Protein AF-A0A2W5SJM1-F1 (afdb_monomer)

Secondary structure (DSSP, 8-state):
-------------PPPTTTT--TT--HHHHHHHHHTTT-TTHHHHHHHHHHHHHHHSS--HHHHHHHHHTTGGGGSTTSPPSS-TT-TT-HHHHHHHHHHHHHHHHHHHHHH-TTS-HHHHHHHHHHHTTTTT--SHHHHHHHHHHHHHHHHH-HHHHHHHHHTTSS-HHHHHHHHHHHHHT--SHHHHHHHHHHHHHHHHHHHTTTSTT--HHHHHHHHH-HHHHHT-S-----

Mean predicted aligned error: 5.9 Å

Foldseek 3Di:
DDPPDDPPDQPPLDDFFQNLADPPQDPVLVVLLVVLFQPLQQQLLSQLLVQLCVLVVDDDPLLSSLSNQLQVLSSDPPQDDAADPVAPVPVVNLQSRLQSSLVVVLVVCVVPDPPQDPVSSVSNSVLSNQLCQADDDSNLSSVLSSLQSCLQQCLLVLLVCCVVVRDPLVRSLSVLVSSLVRRPDVVSSVVSVVSSVVSNVSSVCSVPPSDPSVVSSNCSNHSCRNSVVPDPDDD

pLDDT: mean 89.54, std 15.94, range [32.53, 98.81]

Structure (mmCIF, N/CA/C/O backbone):
data_AF-A0A2W5SJM1-F1
#
_entry.id   AF-A0A2W5SJM1-F1
#
loop_
_atom_site.group_PDB
_atom_site.id
_atom_site.type_symbol
_atom_site.label_atom_id
_atom_site.label_alt_id
_atom_site.label_comp_id
_atom_site.label_asym_id
_atom_site.label_entity_id
_atom_site.label_seq_id
_atom_site.pdbx_PDB_ins_code
_atom_site.Cartn_x
_atom_site.Cartn_y
_atom_site.Cartn_z
_atom_site.occupancy
_atom_site.B_iso_or_equiv
_atom_site.auth_seq_id
_atom_site.auth_comp_id
_atom_site.auth_asym_id
_atom_site.auth_atom_id
_atom_site.pdbx_PDB_model_num
ATOM 1 N N . MET A 1 1 ? -10.782 -19.412 -44.661 1.00 38.62 1 MET A N 1
ATOM 2 C CA . MET A 1 1 ? -10.728 -19.351 -43.185 1.00 38.62 1 MET A CA 1
ATOM 3 C C . MET A 1 1 ? -9.602 -18.407 -42.831 1.00 38.62 1 MET A C 1
ATOM 5 O O . MET A 1 1 ? -8.445 -18.799 -42.849 1.00 38.62 1 MET A O 1
ATOM 9 N N . GLU A 1 2 ? -9.947 -17.139 -42.661 1.00 33.69 2 GLU A N 1
ATOM 10 C CA . GLU A 1 2 ? -9.009 -16.054 -42.404 1.00 33.69 2 GLU A CA 1
ATOM 11 C C . GLU A 1 2 ? -9.051 -15.778 -40.898 1.00 33.69 2 GLU A C 1
ATOM 13 O O . GLU A 1 2 ? -10.097 -15.428 -40.353 1.00 33.69 2 GLU A O 1
ATOM 18 N N . ASN A 1 3 ? -7.943 -16.061 -40.208 1.00 39.00 3 ASN A N 1
ATOM 19 C CA . ASN A 1 3 ? -7.799 -15.820 -38.775 1.00 39.00 3 ASN A CA 1
ATOM 20 C C . ASN A 1 3 ? -7.698 -14.310 -38.540 1.00 39.00 3 ASN A C 1
ATOM 22 O O . ASN A 1 3 ? -6.605 -13.741 -38.545 1.00 39.00 3 ASN A O 1
ATOM 26 N N . ALA A 1 4 ? -8.842 -13.665 -38.324 1.00 37.66 4 ALA A N 1
ATOM 27 C CA . ALA A 1 4 ? -8.897 -12.316 -37.792 1.00 37.66 4 ALA A CA 1
ATOM 28 C C . ALA A 1 4 ? -8.365 -12.343 -36.352 1.00 37.66 4 ALA A C 1
ATOM 30 O O . ALA A 1 4 ? -9.062 -12.731 -35.415 1.00 37.66 4 ALA A O 1
ATOM 31 N N . ARG A 1 5 ? -7.095 -11.963 -36.174 1.00 39.12 5 ARG A N 1
ATOM 32 C CA . ARG A 1 5 ? -6.566 -11.603 -34.857 1.00 39.12 5 ARG A CA 1
ATOM 33 C C . ARG A 1 5 ? -7.341 -10.375 -34.389 1.00 39.12 5 ARG A C 1
ATOM 35 O O . ARG A 1 5 ? -7.220 -9.311 -34.991 1.00 39.12 5 ARG A O 1
ATOM 42 N N . SER A 1 6 ? -8.148 -10.535 -33.343 1.00 32.53 6 SER A N 1
ATOM 43 C CA . SER A 1 6 ? -8.742 -9.408 -32.627 1.00 32.53 6 SER A CA 1
ATOM 44 C C . SER A 1 6 ? -7.634 -8.424 -32.232 1.00 32.53 6 SER A C 1
ATOM 46 O O . SER A 1 6 ? -6.575 -8.869 -31.777 1.00 32.53 6 SER A O 1
ATOM 48 N N . PRO A 1 7 ? -7.834 -7.106 -32.404 1.00 33.41 7 PRO A N 1
ATOM 49 C CA . PRO A 1 7 ? -6.868 -6.130 -31.936 1.00 33.41 7 PRO A CA 1
ATOM 50 C C . PRO A 1 7 ? -6.748 -6.278 -30.419 1.00 33.41 7 PRO A C 1
ATOM 52 O O . PRO A 1 7 ? -7.746 -6.226 -29.698 1.00 33.41 7 PRO A O 1
ATOM 55 N N . ILE A 1 8 ? -5.524 -6.508 -29.943 1.00 37.28 8 ILE A N 1
ATOM 56 C CA . ILE A 1 8 ? -5.193 -6.389 -28.526 1.00 37.28 8 ILE A CA 1
ATOM 57 C C . ILE A 1 8 ? -5.471 -4.928 -28.187 1.00 37.28 8 ILE A C 1
ATOM 59 O O . ILE A 1 8 ? -4.736 -4.041 -28.614 1.00 37.28 8 ILE A O 1
ATOM 63 N N . VAL A 1 9 ? -6.587 -4.681 -27.504 1.00 36.25 9 VAL A N 1
ATOM 64 C CA . VAL A 1 9 ? -6.909 -3.370 -26.949 1.00 36.25 9 VAL A CA 1
ATOM 65 C C . VAL A 1 9 ? -5.740 -3.009 -26.040 1.00 36.25 9 VAL A C 1
ATOM 67 O O . VAL A 1 9 ? -5.471 -3.732 -25.079 1.00 36.25 9 VAL A O 1
ATOM 70 N N . SER A 1 10 ? -4.999 -1.954 -26.385 1.00 40.66 10 SER A N 1
ATOM 71 C CA . SER A 1 10 ? -3.969 -1.402 -25.508 1.00 40.66 10 SER A CA 1
ATOM 72 C C . SER A 1 10 ? -4.609 -1.172 -24.140 1.00 40.66 10 SER A C 1
ATOM 74 O O . SER A 1 10 ? -5.618 -0.463 -24.084 1.00 40.66 10 SER A O 1
ATOM 76 N N . PRO A 1 11 ? -4.109 -1.785 -23.054 1.00 50.75 11 PRO A N 1
ATOM 77 C CA . PRO A 1 11 ? -4.672 -1.531 -21.741 1.00 50.75 11 PRO A CA 1
ATOM 78 C C . PRO A 1 11 ? -4.521 -0.035 -21.466 1.00 50.75 11 PRO A C 1
ATOM 80 O O . PRO A 1 11 ? -3.415 0.499 -21.536 1.00 50.75 11 PRO A O 1
ATOM 83 N N . SER A 1 12 ? -5.633 0.663 -21.232 1.00 53.50 12 SER A N 1
ATOM 84 C CA . SER A 1 12 ? -5.573 2.035 -20.744 1.00 53.50 12 SER A CA 1
ATOM 85 C C . SER A 1 12 ? -4.918 1.975 -19.368 1.00 53.50 12 SER A C 1
ATOM 87 O O . SER A 1 12 ? -5.507 1.445 -18.428 1.00 53.50 12 SER A O 1
ATOM 89 N N . TRP A 1 13 ? -3.686 2.467 -19.266 1.00 65.56 13 TRP A N 1
ATOM 90 C CA . TRP A 1 13 ? -2.955 2.536 -18.000 1.00 65.56 13 TRP A CA 1
ATOM 91 C C . TRP A 1 13 ? -3.525 3.610 -17.063 1.00 65.56 13 TRP A C 1
ATOM 93 O O . TRP A 1 13 ? -3.107 3.700 -15.915 1.00 65.56 13 TRP A O 1
ATOM 103 N N . ASP A 1 14 ? -4.469 4.422 -17.541 1.00 77.62 14 ASP A N 1
ATOM 104 C CA . ASP A 1 14 ? -5.099 5.476 -16.760 1.00 77.62 14 ASP A CA 1
ATOM 105 C C . ASP A 1 14 ? -5.974 4.911 -15.643 1.00 77.62 14 ASP A C 1
ATOM 107 O O . ASP A 1 14 ? -6.867 4.086 -15.858 1.00 77.62 14 ASP A O 1
ATOM 111 N N . VAL A 1 15 ? -5.739 5.422 -14.438 1.00 83.12 15 VAL A N 1
ATOM 112 C CA . VAL A 1 15 ? -6.591 5.170 -13.278 1.00 83.12 15 VAL A CA 1
ATOM 113 C C . VAL A 1 15 ? -7.749 6.157 -13.340 1.00 83.12 15 VAL A C 1
ATOM 115 O O . VAL A 1 15 ? -7.488 7.364 -13.333 1.00 83.12 15 VAL A O 1
ATOM 118 N N . PRO A 1 16 ? -9.011 5.695 -13.394 1.00 89.94 16 PRO A N 1
ATOM 119 C CA . PRO A 1 16 ? -10.155 6.594 -13.395 1.00 89.94 16 PRO A CA 1
ATOM 120 C C . PRO A 1 16 ? -10.145 7.509 -12.170 1.00 89.94 16 PRO A C 1
ATOM 122 O O . PRO A 1 16 ? -9.819 7.075 -11.062 1.00 89.94 16 PRO A O 1
ATOM 125 N N . GLU A 1 17 ? -10.540 8.765 -12.363 1.00 93.06 17 GLU A N 1
ATOM 126 C CA . GLU A 1 17 ? -10.738 9.695 -11.254 1.00 93.06 17 GLU A CA 1
ATOM 127 C C . GLU A 1 17 ? -11.720 9.100 -10.230 1.00 93.06 17 GLU A C 1
ATOM 129 O O . GLU A 1 17 ? -12.748 8.515 -10.582 1.00 93.06 17 GLU A O 1
ATOM 134 N N . GLY A 1 18 ? -11.389 9.217 -8.945 1.00 95.00 18 GLY A N 1
ATOM 135 C CA . GLY A 1 18 ? -12.208 8.693 -7.860 1.00 95.00 18 GLY A CA 1
ATOM 136 C C . GLY A 1 18 ? -12.239 7.171 -7.753 1.00 95.00 18 GLY A C 1
ATOM 137 O O . GLY A 1 18 ? -13.104 6.654 -7.045 1.00 95.00 18 GLY A O 1
ATOM 138 N N . ARG A 1 19 ? -11.314 6.441 -8.398 1.00 95.69 19 ARG A N 1
ATOM 139 C CA . ARG A 1 19 ? -11.227 4.970 -8.318 1.00 95.69 19 ARG A CA 1
ATOM 140 C C . ARG A 1 19 ? -11.266 4.443 -6.883 1.00 95.69 19 ARG A C 1
ATOM 142 O O . ARG A 1 19 ? -11.849 3.384 -6.661 1.00 95.69 19 ARG A O 1
ATOM 149 N N . TYR A 1 20 ? -10.667 5.158 -5.932 1.00 96.69 20 TYR A N 1
ATOM 150 C CA . TYR A 1 20 ? -10.592 4.751 -4.526 1.00 96.69 20 TYR A CA 1
ATOM 151 C C . TYR A 1 20 ? -11.524 5.565 -3.621 1.00 96.69 20 TYR A C 1
ATOM 153 O O . TYR A 1 20 ? -11.371 5.554 -2.399 1.00 96.69 20 TYR A O 1
ATOM 161 N N . ARG A 1 21 ? -12.506 6.274 -4.195 1.00 95.56 21 ARG A N 1
ATOM 162 C CA . ARG A 1 21 ? -13.534 6.959 -3.412 1.00 95.56 21 ARG A CA 1
ATOM 163 C C . ARG A 1 21 ? -14.354 5.927 -2.640 1.00 95.56 21 ARG A C 1
ATOM 165 O O . ARG A 1 21 ? -15.062 5.114 -3.228 1.00 95.56 21 ARG A O 1
ATOM 172 N N . ASP A 1 22 ? -14.318 6.026 -1.319 1.00 93.81 22 ASP A N 1
ATOM 173 C CA . ASP A 1 22 ? -15.045 5.133 -0.426 1.00 93.81 22 ASP A CA 1
ATOM 174 C C . ASP A 1 22 ? -15.702 5.930 0.709 1.00 93.81 22 ASP A C 1
ATOM 176 O O . ASP A 1 22 ? -15.033 6.511 1.563 1.00 93.81 22 ASP A O 1
ATOM 180 N N . SER A 1 23 ? -17.039 5.929 0.737 1.00 92.81 23 SER A N 1
ATOM 181 C CA . SER A 1 23 ? -17.832 6.588 1.787 1.00 92.81 23 SER A CA 1
ATOM 182 C C . SER A 1 23 ? -17.624 6.000 3.187 1.00 92.81 23 SER A C 1
ATOM 184 O O . SER A 1 23 ? -18.020 6.616 4.172 1.00 92.81 23 SER A O 1
ATOM 186 N N . GLN A 1 24 ? -17.024 4.811 3.287 1.00 92.81 24 GLN A N 1
ATOM 187 C CA . GLN A 1 24 ? -16.722 4.154 4.553 1.00 92.81 24 GLN A CA 1
ATOM 188 C C . GLN A 1 24 ? -15.370 4.580 5.134 1.00 92.81 24 GLN A C 1
ATOM 190 O O . GLN A 1 24 ? -15.033 4.105 6.223 1.00 92.81 24 GLN A O 1
ATOM 195 N N . MET A 1 25 ? -14.584 5.425 4.448 1.00 95.50 25 MET A N 1
ATOM 196 C CA . MET A 1 25 ? -13.336 5.950 5.008 1.00 95.50 25 MET A CA 1
ATOM 197 C C . MET A 1 25 ? -13.594 6.703 6.312 1.00 95.50 25 MET A C 1
ATOM 199 O O . MET A 1 25 ? -14.433 7.602 6.375 1.00 95.50 25 MET A O 1
ATOM 203 N N . THR A 1 26 ? -12.868 6.333 7.363 1.00 95.06 26 THR A N 1
ATOM 204 C CA . THR A 1 26 ? -12.947 7.045 8.641 1.00 95.06 26 THR A CA 1
ATOM 205 C C . THR A 1 26 ? -12.254 8.410 8.538 1.00 95.06 26 THR A C 1
ATOM 207 O O . THR A 1 26 ? -11.400 8.602 7.667 1.00 95.06 26 THR A O 1
ATOM 210 N N . PRO A 1 27 ? -12.547 9.364 9.442 1.00 95.25 27 PRO A N 1
ATOM 211 C CA . PRO A 1 27 ? -11.793 10.616 9.515 1.00 95.25 27 PRO A CA 1
ATOM 212 C C . PRO A 1 27 ? -10.278 10.396 9.633 1.00 95.25 27 PRO A C 1
ATOM 214 O O . PRO A 1 27 ? -9.509 11.107 8.992 1.00 95.25 27 PRO A O 1
ATOM 217 N N . LEU A 1 28 ? -9.859 9.365 10.374 1.00 96.00 28 LEU A N 1
ATOM 218 C CA . LEU A 1 28 ? -8.455 8.993 10.533 1.00 96.00 28 LEU A CA 1
ATOM 219 C C . LEU A 1 28 ? -7.831 8.487 9.219 1.00 96.00 28 LEU A C 1
ATOM 221 O O . LEU A 1 28 ? -6.725 8.886 8.871 1.00 96.00 28 LEU A O 1
ATOM 225 N N . GLU A 1 29 ? -8.542 7.654 8.452 1.00 97.31 29 GLU A N 1
ATOM 226 C CA . GLU A 1 29 ? -8.082 7.199 7.129 1.00 97.31 29 GLU A CA 1
ATOM 227 C C . GLU A 1 29 ? -7.999 8.364 6.129 1.00 97.31 29 GLU A C 1
ATOM 229 O O . GLU A 1 29 ? -7.061 8.446 5.336 1.00 97.31 29 GLU A O 1
ATOM 234 N N . LEU A 1 30 ? -8.948 9.305 6.184 1.00 96.75 30 LEU A N 1
ATOM 235 C CA . LEU A 1 30 ? -8.906 10.516 5.364 1.00 96.75 30 LEU A CA 1
ATOM 236 C C . LEU A 1 30 ? -7.718 11.410 5.741 1.00 96.75 30 LEU A C 1
ATOM 238 O O . LEU A 1 30 ? -7.035 11.899 4.839 1.00 96.75 30 LEU A O 1
ATOM 242 N N . ALA A 1 31 ? -7.436 11.579 7.034 1.00 96.88 31 ALA A N 1
ATOM 243 C CA . ALA A 1 31 ? -6.277 12.322 7.520 1.00 96.88 31 ALA A CA 1
ATOM 244 C C . ALA A 1 31 ? -4.956 11.661 7.095 1.00 96.88 31 ALA A C 1
ATOM 246 O O . ALA A 1 31 ? -4.085 12.344 6.562 1.00 96.88 31 ALA A O 1
ATOM 247 N N . ALA A 1 32 ? -4.836 10.335 7.222 1.00 97.44 32 ALA A N 1
ATOM 248 C CA . ALA A 1 32 ? -3.657 9.599 6.763 1.00 97.44 32 ALA A CA 1
ATOM 249 C C . ALA A 1 32 ? -3.463 9.700 5.242 1.00 97.44 32 ALA A C 1
ATOM 251 O O . ALA A 1 32 ? -2.347 9.916 4.781 1.00 97.44 32 ALA A O 1
ATOM 252 N N . SER A 1 33 ? -4.542 9.628 4.451 1.00 97.69 33 SER A N 1
ATOM 253 C CA . SER A 1 33 ? -4.441 9.827 2.999 1.00 97.69 33 SER A CA 1
ATOM 254 C C . SER A 1 33 ? -3.929 11.226 2.643 1.00 97.69 33 SER A C 1
ATOM 256 O O . SER A 1 33 ? -3.135 11.359 1.721 1.00 97.69 33 SER A O 1
ATOM 258 N N . ALA A 1 34 ? -4.357 12.264 3.376 1.00 97.38 34 ALA A N 1
ATOM 259 C CA . ALA A 1 34 ? -3.890 13.637 3.181 1.00 97.38 34 ALA A CA 1
ATOM 260 C C . ALA A 1 34 ? -2.431 13.814 3.619 1.00 97.38 34 ALA A C 1
ATOM 262 O O . ALA A 1 34 ? -1.674 14.524 2.966 1.00 97.38 34 ALA A O 1
ATOM 263 N N . TRP A 1 35 ? -2.026 13.138 4.693 1.00 97.75 35 TRP A N 1
ATOM 264 C CA . TRP A 1 35 ? -0.642 13.106 5.157 1.00 97.75 35 TRP A CA 1
ATOM 265 C C . TRP A 1 35 ? 0.308 12.436 4.153 1.00 97.75 35 TRP A C 1
ATOM 267 O O . TRP A 1 35 ? 1.463 12.840 4.055 1.00 97.75 35 TR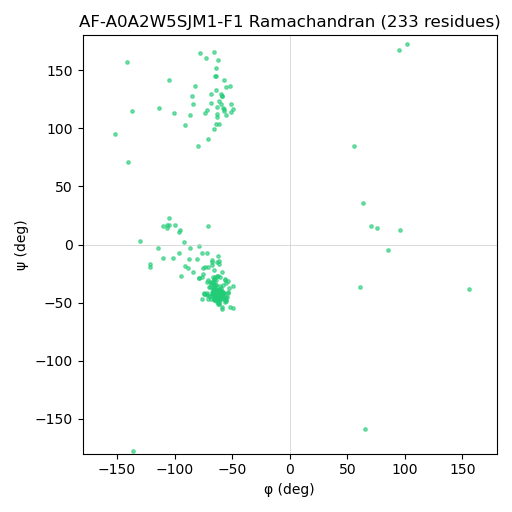P A O 1
ATOM 277 N N . LEU A 1 36 ? -0.184 11.468 3.374 1.00 98.12 36 LEU A N 1
ATOM 278 C CA . LEU A 1 36 ? 0.557 10.773 2.315 1.00 98.12 36 LEU A CA 1
ATOM 279 C C . LEU A 1 36 ? 0.342 11.375 0.910 1.00 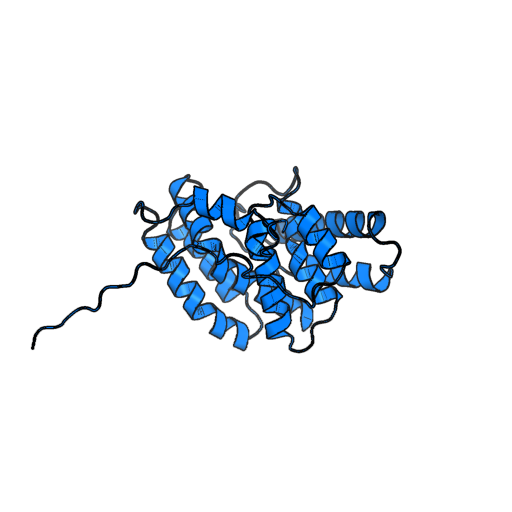98.12 36 LEU A C 1
ATOM 281 O O . LEU A 1 36 ? 0.706 10.748 -0.086 1.00 98.12 36 LEU A O 1
ATOM 285 N N . ASP A 1 37 ? -0.254 12.565 0.792 1.00 98.00 37 ASP A N 1
ATOM 286 C CA . ASP A 1 37 ? -0.463 13.206 -0.511 1.00 98.00 37 ASP A CA 1
ATOM 287 C C . ASP A 1 37 ? 0.880 13.549 -1.181 1.00 98.00 37 ASP A C 1
ATOM 289 O O . ASP A 1 37 ? 1.800 14.074 -0.551 1.00 98.00 37 ASP A O 1
ATOM 293 N N . GLY A 1 38 ? 1.020 13.213 -2.464 1.00 97.25 38 GLY A N 1
ATOM 294 C CA . GLY A 1 38 ? 2.289 13.287 -3.191 1.00 97.25 38 GLY A CA 1
ATOM 295 C C . GLY A 1 38 ? 3.197 12.056 -3.041 1.00 97.25 38 GLY A C 1
ATOM 296 O O . GLY A 1 38 ? 4.226 11.973 -3.719 1.00 97.25 38 GLY A O 1
ATOM 297 N N . PHE A 1 39 ? 2.838 11.064 -2.219 1.00 97.44 39 PHE A N 1
ATOM 298 C CA . PHE A 1 39 ? 3.562 9.794 -2.168 1.00 97.44 39 PHE A CA 1
ATOM 299 C C . PHE A 1 39 ? 3.355 9.018 -3.473 1.00 97.44 39 PHE A C 1
ATOM 301 O O . PHE A 1 39 ? 2.237 8.666 -3.823 1.00 97.44 39 PHE A O 1
ATOM 308 N N . TYR A 1 40 ? 4.429 8.684 -4.197 1.00 94.94 40 TYR A N 1
ATOM 309 C CA . TYR A 1 40 ? 4.323 7.975 -5.486 1.00 94.94 40 TYR A CA 1
ATOM 310 C C . TYR A 1 40 ? 3.698 6.569 -5.402 1.00 94.94 40 TYR A C 1
ATOM 312 O O . TYR A 1 40 ? 3.409 5.972 -6.438 1.00 94.94 40 TYR A O 1
ATOM 320 N N . GLN A 1 41 ? 3.507 6.042 -4.189 1.00 96.56 41 GLN A N 1
ATOM 321 C CA . GLN A 1 41 ? 2.800 4.790 -3.923 1.00 96.56 41 GLN A CA 1
ATOM 322 C C . GLN A 1 41 ? 1.440 5.003 -3.234 1.00 96.56 41 GLN A C 1
ATOM 324 O O . GLN A 1 41 ? 0.880 4.055 -2.687 1.00 96.56 41 GLN A O 1
ATOM 329 N N . LEU A 1 42 ? 0.886 6.220 -3.241 1.00 98.44 42 LEU A N 1
ATOM 330 C CA . LEU A 1 42 ? -0.410 6.494 -2.616 1.00 98.44 42 LEU A CA 1
ATOM 331 C C . LEU A 1 42 ? -1.516 5.601 -3.200 1.00 98.44 42 LEU A C 1
ATOM 333 O O . LEU A 1 42 ? -2.314 5.029 -2.458 1.00 98.44 42 LEU A O 1
ATOM 337 N N . GLU A 1 43 ? -1.525 5.416 -4.521 1.00 98.38 43 GLU A N 1
ATOM 338 C CA . GLU A 1 43 ? -2.419 4.462 -5.179 1.00 98.38 43 GLU A CA 1
ATOM 339 C C . GLU A 1 43 ? -2.283 3.036 -4.616 1.00 98.38 43 GLU A C 1
ATOM 341 O O . GLU A 1 43 ? -3.290 2.384 -4.346 1.00 98.38 43 GLU A O 1
ATOM 346 N N . HIS A 1 44 ? -1.052 2.558 -4.415 1.00 98.44 44 HIS A N 1
ATOM 347 C CA . HIS A 1 44 ? -0.784 1.210 -3.905 1.00 98.44 44 HIS A CA 1
ATOM 348 C C . HIS A 1 44 ? -1.363 1.010 -2.510 1.00 98.44 44 HIS A C 1
ATOM 350 O O . HIS A 1 44 ? -2.064 0.030 -2.280 1.00 98.44 44 HIS A O 1
ATOM 356 N N . VAL A 1 45 ? -1.152 1.952 -1.591 1.00 98.69 45 VAL A N 1
ATOM 357 C CA . VAL A 1 45 ? -1.671 1.807 -0.223 1.00 98.69 45 VAL A CA 1
ATOM 358 C C . VAL A 1 45 ? -3.200 1.956 -0.149 1.00 98.69 45 VAL A C 1
ATOM 360 O O . VAL A 1 45 ? -3.852 1.289 0.658 1.00 98.69 45 VAL A O 1
ATOM 363 N N . LEU A 1 46 ? -3.812 2.750 -1.038 1.00 98.69 46 LEU A N 1
ATOM 364 C CA . LEU A 1 46 ? -5.273 2.809 -1.190 1.00 98.69 46 LEU A CA 1
ATOM 365 C C . LEU A 1 46 ? -5.838 1.493 -1.746 1.00 98.69 46 LEU A C 1
ATOM 367 O O . LEU A 1 46 ? -6.837 0.980 -1.230 1.00 98.69 46 LEU A O 1
ATOM 371 N N . ALA A 1 47 ? -5.177 0.911 -2.747 1.00 98.62 47 ALA A N 1
ATOM 372 C CA . ALA A 1 47 ? -5.528 -0.397 -3.283 1.00 98.62 47 ALA A CA 1
ATOM 373 C C . ALA A 1 47 ? -5.334 -1.511 -2.242 1.00 98.62 47 ALA A C 1
ATOM 375 O O . ALA A 1 47 ? -6.190 -2.387 -2.126 1.00 98.62 47 ALA A O 1
ATOM 376 N N . ALA A 1 48 ? -4.266 -1.467 -1.440 1.00 98.75 48 ALA A N 1
ATOM 377 C CA . ALA A 1 48 ? -4.016 -2.428 -0.366 1.00 98.75 48 ALA A CA 1
ATOM 378 C C . ALA A 1 48 ? -5.159 -2.401 0.656 1.00 98.75 48 ALA A C 1
ATOM 380 O O . ALA A 1 48 ? -5.683 -3.443 1.048 1.00 98.75 48 ALA A O 1
ATOM 381 N N . ARG A 1 49 ? -5.625 -1.207 1.038 1.00 98.44 49 ARG A N 1
ATOM 382 C CA . ARG A 1 49 ? -6.803 -1.049 1.899 1.00 98.44 49 ARG A CA 1
ATOM 383 C C . ARG A 1 49 ? -8.061 -1.678 1.289 1.00 98.44 49 ARG A C 1
ATOM 385 O O . ARG A 1 49 ? -8.772 -2.404 1.985 1.00 98.44 49 ARG A O 1
ATOM 392 N N . GLU A 1 50 ? -8.346 -1.430 0.010 1.00 98.12 50 GLU A N 1
ATOM 393 C CA . GLU A 1 50 ? -9.484 -2.045 -0.696 1.00 98.12 50 GLU A CA 1
ATOM 394 C C . GLU A 1 50 ? -9.377 -3.580 -0.719 1.00 98.12 50 GLU A C 1
ATOM 396 O O . GLU A 1 50 ? -10.346 -4.282 -0.409 1.00 98.12 50 GLU A O 1
ATOM 401 N N . TRP A 1 51 ? -8.190 -4.117 -1.017 1.00 98.44 51 TRP A N 1
ATOM 402 C CA . TRP A 1 51 ? -7.936 -5.557 -0.999 1.00 98.44 51 TRP A CA 1
ATOM 403 C C . TRP A 1 51 ? -8.104 -6.158 0.394 1.00 98.44 51 TRP A C 1
ATOM 405 O O . TRP A 1 51 ? -8.747 -7.200 0.525 1.00 98.44 51 TRP A O 1
ATOM 415 N N . ALA A 1 52 ? -7.617 -5.492 1.442 1.00 98.25 52 ALA A N 1
ATOM 416 C CA . ALA A 1 52 ? -7.799 -5.936 2.819 1.00 98.25 52 ALA A CA 1
ATOM 417 C C . ALA A 1 52 ? -9.291 -6.030 3.189 1.00 98.25 52 ALA A C 1
ATOM 419 O O . ALA A 1 52 ? -9.718 -7.025 3.781 1.00 98.25 52 ALA A O 1
ATOM 420 N N . ILE A 1 53 ? -10.107 -5.052 2.771 1.00 97.62 53 ILE A N 1
ATOM 421 C CA . ILE A 1 53 ? -11.567 -5.083 2.955 1.00 97.62 53 ILE A CA 1
ATOM 422 C C . ILE A 1 53 ? -12.186 -6.277 2.226 1.00 97.62 53 ILE A C 1
ATOM 424 O O . ILE A 1 53 ? -12.954 -7.045 2.817 1.00 97.62 53 ILE A O 1
ATOM 428 N N . ARG A 1 54 ? -11.818 -6.468 0.957 1.00 96.94 54 ARG A N 1
ATOM 429 C CA . ARG A 1 54 ? -12.354 -7.541 0.116 1.00 96.94 54 ARG A CA 1
ATOM 430 C C . ARG A 1 54 ? -12.001 -8.934 0.641 1.00 96.94 54 ARG A C 1
ATOM 432 O O . ARG A 1 54 ? -12.858 -9.817 0.633 1.00 96.94 54 ARG A O 1
ATOM 439 N N . LEU A 1 55 ? -10.768 -9.136 1.100 1.00 97.69 55 LEU A N 1
ATOM 440 C CA . LEU A 1 55 ? -10.287 -10.423 1.604 1.00 97.69 55 LEU A CA 1
ATOM 441 C C . LEU A 1 55 ? -10.851 -10.749 2.993 1.00 97.69 55 LEU A C 1
ATOM 443 O O . LEU A 1 55 ? -11.266 -11.882 3.242 1.00 97.69 55 LEU A O 1
ATOM 447 N N . ALA A 1 56 ? -10.909 -9.769 3.899 1.00 94.81 56 ALA A N 1
ATOM 448 C CA . ALA A 1 56 ? -11.355 -10.003 5.271 1.00 94.81 56 ALA A CA 1
ATOM 449 C C . ALA A 1 56 ? -12.875 -10.177 5.408 1.00 94.81 56 ALA A C 1
ATOM 451 O O . ALA A 1 56 ? -13.321 -10.742 6.410 1.00 94.81 56 ALA A O 1
ATOM 452 N N . ARG A 1 57 ? -13.670 -9.703 4.433 1.00 81.50 57 ARG A N 1
ATOM 453 C CA . ARG A 1 57 ? -15.149 -9.584 4.441 1.00 81.50 57 ARG A CA 1
ATOM 454 C C . ARG A 1 57 ? -15.718 -8.665 5.536 1.00 81.50 57 ARG A C 1
ATOM 456 O O . ARG A 1 57 ? -16.692 -7.968 5.284 1.00 81.50 57 ARG A O 1
ATOM 463 N N . ALA A 1 58 ? -15.118 -8.656 6.723 1.00 90.06 58 ALA A N 1
ATOM 464 C CA . ALA A 1 58 ? -15.385 -7.758 7.843 1.00 90.06 58 ALA A CA 1
ATOM 465 C C . ALA A 1 58 ? -14.043 -7.373 8.501 1.00 90.06 58 ALA A C 1
ATOM 467 O O . ALA A 1 58 ? -13.709 -7.893 9.567 1.00 90.06 58 ALA A O 1
ATOM 468 N N . PRO A 1 59 ? -13.217 -6.547 7.834 1.00 93.06 59 PRO A N 1
ATOM 469 C CA . PRO A 1 59 ? -11.912 -6.153 8.364 1.00 93.06 59 PRO A CA 1
ATOM 470 C C . PRO A 1 59 ? -12.058 -5.325 9.647 1.00 93.06 59 PRO A C 1
ATOM 472 O O . PRO A 1 59 ? -12.964 -4.493 9.759 1.00 93.06 59 PRO A O 1
ATOM 475 N N . SER A 1 60 ? -11.127 -5.498 10.586 1.00 97.06 60 SER A N 1
ATOM 476 C CA . SER A 1 60 ? -10.977 -4.561 11.701 1.00 97.06 60 SER A CA 1
ATOM 477 C C . SER A 1 60 ? -10.600 -3.161 11.196 1.00 97.06 60 SER A C 1
ATOM 479 O O . SER A 1 60 ? -10.088 -2.995 10.083 1.00 97.06 60 SER A O 1
ATOM 481 N N . LEU A 1 61 ? -10.856 -2.130 12.007 1.00 97.00 61 LEU A N 1
ATOM 482 C CA . LEU A 1 61 ? -10.438 -0.764 11.667 1.00 97.00 61 LEU A CA 1
ATOM 483 C C . LEU A 1 61 ? -8.910 -0.668 11.607 1.00 97.00 61 LEU A C 1
ATOM 485 O O . LEU A 1 61 ? -8.366 0.018 10.748 1.00 97.00 61 LEU A O 1
ATOM 489 N N . GLU A 1 62 ? -8.231 -1.419 12.470 1.00 98.12 62 GLU A N 1
ATOM 490 C CA . GLU A 1 62 ? -6.783 -1.548 12.531 1.00 98.12 62 GLU A CA 1
ATOM 491 C C . GLU A 1 62 ? -6.208 -2.151 11.253 1.00 98.12 62 GLU A C 1
ATOM 493 O O . GLU A 1 62 ? -5.217 -1.638 10.747 1.00 98.12 62 GLU A O 1
ATOM 498 N N . LEU A 1 63 ? -6.830 -3.200 10.702 1.00 98.69 63 LEU A N 1
ATOM 499 C CA . LEU A 1 63 ? -6.399 -3.812 9.443 1.00 98.69 63 LEU A CA 1
ATOM 500 C C . LEU A 1 63 ? -6.538 -2.848 8.264 1.00 98.69 63 LEU A C 1
ATOM 502 O O . LEU A 1 63 ? -5.611 -2.720 7.467 1.00 98.69 63 LEU A O 1
ATOM 506 N N . ARG A 1 64 ? -7.675 -2.153 8.160 1.00 98.31 64 ARG A N 1
ATOM 507 C CA . ARG A 1 64 ? -7.905 -1.175 7.084 1.00 98.31 64 ARG A CA 1
ATOM 508 C C . ARG A 1 64 ? -6.902 -0.031 7.157 1.00 98.31 64 ARG A C 1
ATOM 510 O O . ARG A 1 64 ? -6.302 0.325 6.146 1.00 98.31 64 ARG A O 1
ATOM 517 N N . PHE A 1 65 ? -6.701 0.501 8.361 1.00 98.50 65 PHE A N 1
ATOM 518 C CA . PHE A 1 65 ? -5.767 1.587 8.592 1.00 98.50 65 PHE A CA 1
ATOM 519 C C . PHE A 1 65 ? -4.323 1.142 8.344 1.00 98.50 65 PHE A C 1
ATOM 521 O O . PHE A 1 65 ? -3.620 1.802 7.590 1.00 98.50 65 PHE A O 1
ATOM 528 N N . ALA A 1 66 ? -3.898 -0.007 8.885 1.00 98.81 66 ALA A N 1
ATOM 529 C CA . ALA A 1 66 ? -2.563 -0.559 8.657 1.00 98.81 66 ALA A CA 1
ATOM 530 C C . ALA A 1 66 ? -2.285 -0.781 7.163 1.00 98.81 66 ALA A C 1
ATOM 532 O O . ALA A 1 66 ? -1.213 -0.421 6.697 1.00 98.81 66 ALA A O 1
ATOM 533 N N . ALA A 1 67 ? -3.252 -1.288 6.392 1.00 98.81 67 ALA A N 1
ATOM 534 C CA . ALA A 1 67 ? -3.108 -1.437 4.944 1.00 98.81 67 ALA A CA 1
ATOM 535 C C . ALA A 1 67 ? -2.854 -0.102 4.224 1.00 98.81 67 ALA A C 1
ATOM 537 O O . ALA A 1 67 ? -2.033 -0.053 3.313 1.00 98.81 67 ALA A O 1
ATOM 538 N N . LEU A 1 68 ? -3.487 0.984 4.674 1.00 98.75 68 LEU A N 1
ATOM 539 C CA . LEU A 1 68 ? -3.314 2.323 4.105 1.00 98.75 68 LEU A CA 1
ATOM 540 C C . LEU A 1 68 ? -1.944 2.957 4.411 1.00 98.75 68 LEU A C 1
ATOM 542 O O . LEU A 1 68 ? -1.547 3.903 3.737 1.00 98.75 68 LEU A O 1
ATOM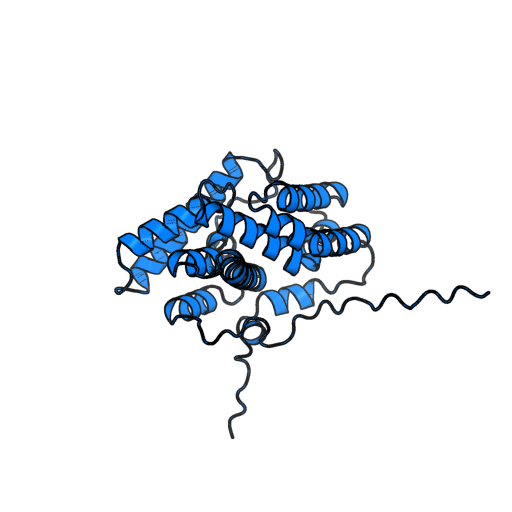 546 N N . VAL A 1 69 ? -1.226 2.474 5.427 1.00 98.69 69 VAL A N 1
ATOM 547 C CA . VAL A 1 69 ? -0.006 3.136 5.926 1.00 98.69 69 VAL A CA 1
ATOM 548 C C . VAL A 1 69 ? 1.197 2.203 6.077 1.00 98.69 69 VAL A C 1
ATOM 550 O O . VAL A 1 69 ? 2.245 2.651 6.533 1.00 98.69 69 VAL A O 1
ATOM 553 N N . HIS A 1 70 ? 1.081 0.923 5.707 1.00 98.75 70 HIS A N 1
ATOM 554 C CA . HIS A 1 70 ? 2.125 -0.086 5.937 1.00 98.75 70 HIS A CA 1
ATOM 555 C C . HIS A 1 70 ? 3.484 0.295 5.339 1.00 98.75 70 HIS A C 1
ATOM 557 O O . HIS A 1 70 ? 4.504 -0.007 5.951 1.00 98.75 70 HIS A O 1
ATOM 563 N N . ASP A 1 71 ? 3.478 1.051 4.239 1.00 97.69 71 ASP A N 1
ATOM 564 C CA . ASP A 1 71 ? 4.659 1.505 3.498 1.00 97.69 71 ASP A CA 1
ATOM 565 C C . ASP A 1 71 ? 4.979 2.996 3.682 1.00 97.69 71 ASP A C 1
ATOM 567 O O . ASP A 1 71 ? 5.795 3.555 2.944 1.00 97.69 71 ASP A O 1
ATOM 571 N N . ALA A 1 72 ? 4.372 3.658 4.675 1.00 97.69 72 ALA A N 1
ATOM 572 C CA . ALA A 1 72 ? 4.522 5.097 4.898 1.00 97.69 72 ALA A CA 1
ATOM 573 C C . ALA A 1 72 ? 5.989 5.537 5.012 1.00 97.69 72 ALA A C 1
ATOM 575 O O . ALA A 1 72 ? 6.331 6.637 4.582 1.00 97.69 72 ALA A O 1
ATOM 576 N N . GLU A 1 73 ? 6.882 4.683 5.527 1.00 96.69 73 GLU A N 1
ATOM 577 C CA . GLU A 1 73 ? 8.309 5.012 5.623 1.00 96.69 73 GLU A CA 1
ATOM 578 C C . GLU A 1 73 ? 8.942 5.416 4.292 1.00 96.69 73 GLU A C 1
ATOM 580 O O . GLU A 1 73 ? 9.780 6.316 4.279 1.00 96.69 73 GLU A O 1
ATOM 585 N N . ARG A 1 74 ? 8.484 4.836 3.174 1.00 94.62 74 ARG A N 1
ATOM 586 C CA . ARG A 1 74 ? 9.017 5.112 1.833 1.00 94.62 74 ARG A CA 1
ATOM 587 C C . ARG A 1 74 ? 8.714 6.533 1.354 1.00 94.62 74 ARG A C 1
ATOM 589 O O . ARG A 1 74 ? 9.308 6.977 0.370 1.00 94.62 74 ARG A O 1
ATOM 596 N N . PHE A 1 75 ? 7.791 7.233 2.013 1.00 96.06 75 PHE A N 1
ATOM 597 C CA . PHE A 1 75 ? 7.497 8.637 1.745 1.00 96.06 75 PHE A CA 1
ATOM 598 C C . PHE A 1 75 ? 8.455 9.589 2.478 1.00 96.06 75 PHE A C 1
ATOM 600 O O . PHE A 1 75 ? 8.675 10.712 2.025 1.00 96.06 75 PHE A O 1
ATOM 607 N N . PHE A 1 76 ? 9.074 9.142 3.575 1.00 94.38 76 PHE A N 1
ATOM 608 C CA . PHE A 1 76 ? 9.918 9.978 4.427 1.00 94.38 76 PHE A CA 1
ATOM 609 C C . PHE A 1 76 ? 11.413 9.693 4.224 1.00 94.38 76 PHE A C 1
ATOM 611 O O . PHE A 1 76 ? 11.834 8.541 4.100 1.00 94.38 76 PHE A O 1
ATOM 618 N N . PRO A 1 77 ? 12.273 10.725 4.249 1.00 91.06 77 PRO A N 1
ATOM 619 C CA . PRO A 1 77 ? 13.706 10.552 4.030 1.00 91.06 77 PRO A CA 1
ATOM 620 C C . PRO A 1 77 ? 14.363 9.700 5.125 1.00 91.06 77 PRO A C 1
ATOM 622 O O . PRO A 1 77 ? 14.022 9.807 6.302 1.00 91.06 77 PRO A O 1
ATOM 625 N N . GLY A 1 78 ? 15.366 8.901 4.746 1.00 85.62 78 GLY A N 1
ATOM 626 C CA . GLY A 1 78 ? 16.144 8.059 5.667 1.00 85.62 78 GLY A CA 1
ATOM 627 C C . GLY A 1 78 ? 15.675 6.603 5.771 1.00 85.62 78 GLY A C 1
ATOM 628 O O . GLY A 1 78 ? 16.100 5.905 6.690 1.00 85.62 78 GLY A O 1
ATOM 629 N N . GLY A 1 79 ? 14.795 6.159 4.868 1.00 79.56 79 GLY A N 1
ATOM 630 C CA . GLY A 1 79 ? 14.456 4.745 4.693 1.00 79.56 79 GLY A CA 1
ATOM 631 C C . GLY A 1 79 ? 15.633 3.901 4.190 1.00 79.56 79 GLY A C 1
ATOM 632 O O . GLY A 1 79 ? 16.639 4.462 3.737 1.00 79.56 79 GLY A O 1
ATOM 633 N N . PRO A 1 80 ? 15.534 2.560 4.265 1.00 76.38 80 PRO A N 1
ATOM 634 C CA . PRO A 1 80 ? 16.545 1.674 3.705 1.00 76.38 80 PRO A CA 1
ATOM 635 C C . PRO A 1 80 ? 16.707 1.972 2.209 1.00 76.38 80 PRO A C 1
ATOM 637 O O . PRO A 1 80 ? 15.766 1.860 1.421 1.00 76.38 80 PRO A O 1
ATOM 640 N N . SER A 1 81 ? 17.900 2.417 1.819 1.00 57.62 81 SER A N 1
ATOM 641 C CA . SER A 1 81 ? 18.191 2.805 0.446 1.00 57.62 81 SER A CA 1
ATOM 642 C C . SER A 1 81 ? 18.583 1.588 -0.391 1.00 57.62 81 SER A C 1
ATOM 644 O O . SER A 1 81 ? 19.505 0.850 -0.059 1.00 57.62 81 SER A O 1
ATOM 646 N N . GLY A 1 82 ? 17.904 1.424 -1.527 1.00 58.09 82 GLY A N 1
ATOM 647 C CA . GLY A 1 82 ? 18.320 0.520 -2.596 1.00 58.09 82 GLY A CA 1
ATOM 648 C C . GLY A 1 82 ? 17.578 -0.813 -2.682 1.00 58.09 82 GLY A C 1
ATOM 649 O O . GLY A 1 82 ? 16.744 -1.169 -1.853 1.00 58.09 82 GLY A O 1
ATOM 650 N N . THR A 1 83 ? 17.898 -1.519 -3.762 1.00 58.81 83 THR A N 1
ATOM 651 C CA . THR A 1 83 ? 17.609 -2.934 -3.993 1.00 58.81 83 THR A CA 1
ATOM 652 C C . THR A 1 83 ? 18.277 -3.766 -2.899 1.00 58.81 83 THR A C 1
ATOM 654 O O . THR A 1 83 ? 19.479 -3.576 -2.685 1.00 58.81 83 THR A O 1
ATOM 657 N N . PRO A 1 84 ? 17.572 -4.685 -2.218 1.00 65.69 84 PRO A N 1
ATOM 658 C CA . PRO A 1 84 ? 18.232 -5.559 -1.260 1.00 65.69 84 PRO A CA 1
ATOM 659 C C . PRO A 1 84 ? 19.320 -6.367 -1.979 1.00 65.69 84 PRO A C 1
ATOM 661 O O . PRO A 1 84 ? 19.065 -6.979 -3.018 1.00 65.69 84 PRO A O 1
ATOM 664 N N . GLN A 1 85 ? 20.547 -6.351 -1.453 1.00 64.38 85 GLN A N 1
ATOM 665 C CA . GLN A 1 85 ? 21.688 -7.009 -2.103 1.00 64.38 85 GLN A CA 1
ATOM 666 C C . GLN A 1 85 ? 21.534 -8.537 -2.151 1.00 64.38 85 GLN A C 1
ATOM 668 O O . GLN A 1 85 ? 22.126 -9.174 -3.020 1.00 64.38 85 GLN A O 1
ATOM 673 N N . ASN A 1 86 ? 20.712 -9.105 -1.261 1.00 73.81 86 ASN A N 1
ATOM 674 C CA . ASN A 1 86 ? 20.459 -10.542 -1.155 1.00 73.81 86 ASN A CA 1
ATOM 675 C C . ASN A 1 86 ? 19.092 -10.975 -1.718 1.00 73.81 86 ASN A C 1
ATOM 677 O O . ASN A 1 86 ? 18.649 -12.079 -1.422 1.00 73.81 86 ASN A O 1
ATOM 681 N N . GLY A 1 87 ? 18.436 -10.137 -2.528 1.00 80.06 87 GLY A N 1
ATOM 682 C CA . GLY A 1 87 ? 17.132 -10.450 -3.120 1.00 80.06 87 GLY A CA 1
ATOM 683 C C . GLY A 1 87 ? 15.942 -9.917 -2.319 1.00 80.06 87 GLY A C 1
ATOM 684 O O . GLY A 1 87 ? 16.067 -9.437 -1.197 1.00 80.06 87 GLY A O 1
ATOM 685 N N . PHE A 1 88 ? 14.755 -9.941 -2.925 1.00 85.12 88 PHE A N 1
ATOM 686 C CA . PHE A 1 88 ? 13.569 -9.275 -2.368 1.00 85.12 88 PHE A CA 1
ATOM 687 C C . PHE A 1 88 ? 13.029 -9.885 -1.072 1.00 85.12 88 PHE A C 1
ATOM 689 O O . PHE A 1 88 ? 12.217 -9.245 -0.410 1.00 85.12 88 PHE A O 1
ATOM 696 N N . ASP A 1 89 ? 13.479 -11.083 -0.709 1.00 86.25 89 ASP A N 1
ATOM 697 C CA . ASP A 1 89 ? 13.159 -11.782 0.532 1.00 86.25 89 ASP A CA 1
ATOM 698 C C . ASP A 1 89 ? 14.215 -11.601 1.638 1.00 86.25 89 ASP A C 1
ATOM 700 O O . ASP A 1 89 ? 14.128 -12.281 2.660 1.00 86.25 89 ASP A O 1
ATOM 704 N N . ASP A 1 90 ? 15.176 -10.679 1.472 1.00 90.94 90 ASP A N 1
ATOM 705 C CA . ASP A 1 90 ? 16.195 -10.372 2.484 1.00 90.94 90 ASP A CA 1
ATOM 706 C C . ASP A 1 90 ? 15.540 -9.991 3.833 1.00 90.94 90 ASP A C 1
ATOM 708 O O . ASP A 1 90 ? 14.924 -8.922 3.952 1.00 90.94 90 ASP A O 1
ATOM 712 N N . PRO A 1 91 ? 15.672 -10.831 4.877 1.00 90.31 91 PRO A N 1
ATOM 713 C CA . PRO A 1 91 ? 14.966 -10.633 6.136 1.00 90.31 91 PRO A CA 1
ATOM 714 C C . PRO A 1 91 ? 15.416 -9.373 6.882 1.00 90.31 91 PRO A C 1
ATOM 716 O O . PRO A 1 91 ? 14.595 -8.767 7.575 1.00 90.31 91 PRO A O 1
ATOM 719 N N . ASP A 1 92 ? 16.673 -8.950 6.728 1.00 90.81 92 ASP A N 1
ATOM 720 C CA . ASP A 1 92 ? 17.188 -7.750 7.388 1.00 90.81 92 ASP A CA 1
ATOM 721 C C . ASP A 1 92 ? 16.579 -6.501 6.745 1.00 90.81 92 ASP A C 1
ATOM 723 O O . ASP A 1 92 ? 16.138 -5.585 7.448 1.00 90.81 92 ASP A O 1
ATOM 727 N N . TYR A 1 93 ? 16.471 -6.491 5.412 1.00 91.06 93 TYR A N 1
ATOM 728 C CA . TYR A 1 93 ? 15.792 -5.416 4.690 1.00 91.06 93 TYR A CA 1
ATOM 729 C C . TYR A 1 93 ? 14.315 -5.315 5.095 1.00 91.06 93 TYR A C 1
ATOM 731 O O . TYR A 1 93 ? 13.855 -4.235 5.478 1.00 91.06 93 TYR A O 1
ATOM 739 N N . LEU A 1 94 ? 13.580 -6.434 5.061 1.00 92.56 94 LEU A N 1
ATOM 740 C CA . LEU A 1 94 ? 12.152 -6.473 5.401 1.00 92.56 94 LEU A CA 1
ATOM 741 C C . LEU A 1 94 ? 11.901 -6.053 6.858 1.00 92.56 94 LEU A C 1
ATOM 743 O O . LEU A 1 94 ? 10.935 -5.341 7.155 1.00 92.56 94 LEU A O 1
ATOM 747 N N . PHE A 1 95 ? 12.785 -6.446 7.781 1.00 93.31 95 PHE A N 1
ATOM 748 C CA . PHE A 1 95 ? 12.698 -6.048 9.184 1.00 93.31 95 PHE A CA 1
ATOM 749 C C . PHE A 1 95 ? 12.913 -4.543 9.379 1.00 93.31 95 PHE A C 1
ATOM 751 O O . PHE A 1 95 ? 12.120 -3.900 10.072 1.00 93.31 95 PHE A O 1
ATOM 758 N N . VAL A 1 96 ? 13.947 -3.962 8.762 1.00 93.88 96 VAL A N 1
ATOM 759 C CA . VAL A 1 96 ? 14.221 -2.517 8.852 1.00 93.88 96 VAL A CA 1
ATOM 760 C C . VAL A 1 96 ? 13.078 -1.707 8.242 1.00 93.88 96 VAL A C 1
ATOM 762 O O . VAL A 1 96 ? 12.608 -0.752 8.862 1.00 93.88 96 VAL A O 1
ATOM 765 N N . HIS A 1 97 ? 12.606 -2.108 7.062 1.00 94.62 97 HIS A N 1
ATOM 766 C CA . HIS A 1 97 ? 11.505 -1.460 6.355 1.00 94.62 97 HIS A CA 1
ATOM 767 C C . HIS A 1 97 ? 10.211 -1.449 7.191 1.00 94.62 97 HIS A C 1
ATOM 769 O O . HIS A 1 97 ? 9.678 -0.383 7.514 1.00 94.62 97 HIS A O 1
ATOM 775 N N . SER A 1 98 ? 9.751 -2.621 7.637 1.00 96.81 98 SER A N 1
ATOM 776 C CA . SER A 1 98 ? 8.516 -2.731 8.421 1.00 96.81 98 SER A CA 1
ATOM 777 C C . SER A 1 98 ? 8.614 -2.056 9.795 1.00 96.81 98 SER A C 1
ATOM 779 O O . SER A 1 98 ? 7.664 -1.398 10.223 1.00 96.81 98 SER A O 1
ATOM 781 N N . THR A 1 99 ? 9.765 -2.148 10.473 1.00 97.75 99 THR A N 1
ATOM 782 C CA . THR A 1 99 ? 9.982 -1.494 11.777 1.00 97.75 99 THR A CA 1
ATOM 783 C C . THR A 1 99 ? 9.938 0.019 11.656 1.00 97.75 99 THR A C 1
ATOM 785 O O . THR A 1 99 ? 9.238 0.679 12.422 1.00 97.75 99 THR A O 1
ATOM 788 N N . ARG A 1 100 ? 10.628 0.575 10.658 1.00 97.50 100 ARG A N 1
ATOM 789 C CA . ARG A 1 100 ? 10.653 2.019 10.436 1.00 97.50 100 ARG A CA 1
ATOM 790 C C . ARG A 1 100 ? 9.263 2.561 10.112 1.00 97.50 100 ARG A C 1
ATOM 792 O O . ARG A 1 100 ? 8.876 3.597 10.648 1.00 97.50 100 ARG A O 1
ATOM 799 N N . SER A 1 101 ? 8.504 1.857 9.276 1.00 98.19 101 SER A N 1
ATOM 800 C CA . SER A 1 101 ? 7.130 2.251 8.956 1.00 98.19 101 SER A CA 1
ATOM 801 C C . SER A 1 101 ? 6.231 2.216 10.188 1.00 98.19 101 SER A C 1
ATOM 803 O O . SER A 1 101 ? 5.525 3.180 10.483 1.00 98.19 101 SER A O 1
ATOM 805 N N . ALA A 1 102 ? 6.348 1.157 10.989 1.00 98.44 102 ALA A N 1
ATOM 806 C CA . ALA A 1 102 ? 5.629 1.022 12.245 1.00 98.44 102 ALA A CA 1
ATOM 807 C C . ALA A 1 102 ? 5.963 2.141 13.255 1.00 98.44 102 ALA A C 1
ATOM 809 O O . ALA A 1 102 ? 5.077 2.567 13.996 1.00 98.44 102 ALA A O 1
ATOM 810 N N . ASP A 1 103 ? 7.212 2.616 13.303 1.00 98.06 103 ASP A N 1
ATOM 811 C CA . ASP A 1 103 ? 7.641 3.725 14.169 1.00 98.06 103 ASP A CA 1
ATOM 812 C C . ASP A 1 103 ? 7.083 5.074 13.699 1.00 98.06 103 ASP A C 1
ATOM 814 O O . ASP A 1 103 ? 6.533 5.825 14.504 1.00 98.06 103 ASP A O 1
ATOM 818 N N . ILE A 1 104 ? 7.178 5.367 12.399 1.00 98.12 104 ILE A N 1
ATOM 819 C CA . ILE A 1 104 ? 6.670 6.618 11.816 1.00 98.12 104 ILE A CA 1
ATOM 820 C C . ILE A 1 104 ? 5.153 6.719 12.005 1.00 98.12 104 ILE A C 1
ATOM 822 O O . ILE A 1 104 ? 4.647 7.763 12.415 1.00 98.12 104 ILE A O 1
ATOM 826 N N . VAL A 1 105 ? 4.425 5.635 11.734 1.00 98.19 105 VAL A N 1
ATOM 827 C CA . VAL A 1 105 ? 2.964 5.610 11.871 1.00 98.19 105 VAL A CA 1
ATOM 828 C C . VAL A 1 105 ? 2.541 5.727 13.333 1.00 98.19 105 VAL A C 1
ATOM 830 O O . VAL A 1 105 ? 1.592 6.449 13.626 1.00 98.19 105 VAL A O 1
ATOM 833 N N . ASP A 1 106 ? 3.226 5.055 14.264 1.00 97.25 106 ASP A N 1
ATOM 834 C CA . ASP A 1 106 ? 2.888 5.169 15.688 1.00 97.25 106 ASP A CA 1
ATOM 835 C C . ASP A 1 106 ? 3.133 6.587 16.228 1.00 97.25 106 ASP A C 1
ATOM 837 O O . ASP A 1 106 ? 2.316 7.090 17.001 1.00 97.25 106 ASP A O 1
ATOM 841 N N . ALA A 1 107 ? 4.205 7.251 15.778 1.00 96.44 107 ALA A N 1
ATOM 842 C CA . ALA A 1 107 ? 4.463 8.654 16.094 1.00 96.44 107 ALA A CA 1
ATOM 843 C C . ALA A 1 107 ? 3.369 9.570 15.525 1.00 96.44 107 ALA A C 1
ATOM 845 O O . ALA A 1 107 ? 2.797 10.371 16.262 1.00 96.44 107 ALA A O 1
ATOM 846 N N . TRP A 1 108 ? 3.001 9.394 14.252 1.00 97.25 108 TRP A N 1
ATOM 847 C CA . TRP A 1 108 ? 1.932 10.176 13.628 1.00 97.25 108 TRP A CA 1
ATOM 848 C C . TRP A 1 108 ? 0.588 9.995 14.349 1.00 97.25 108 TRP A C 1
ATOM 850 O O . TRP A 1 108 ? -0.089 10.982 14.637 1.00 97.25 108 TRP A O 1
ATOM 860 N N . LEU A 1 109 ? 0.224 8.758 14.711 1.00 96.56 109 LEU A N 1
ATOM 861 C CA . LEU A 1 109 ? -0.991 8.462 15.479 1.00 96.56 109 LEU A CA 1
ATOM 862 C C . LEU A 1 109 ? -0.982 9.132 16.858 1.00 96.56 109 LEU A C 1
ATOM 864 O O . LEU A 1 109 ? -2.015 9.631 17.295 1.00 96.56 109 LEU A O 1
ATOM 868 N N . ALA A 1 110 ? 0.171 9.161 17.533 1.00 92.44 110 ALA A N 1
ATOM 869 C CA . ALA A 1 110 ? 0.314 9.818 18.830 1.00 92.44 110 ALA A CA 1
ATOM 870 C C . ALA A 1 110 ? 0.104 11.339 18.767 1.00 92.44 110 ALA A C 1
ATOM 872 O O . ALA A 1 110 ? -0.293 11.928 19.767 1.00 92.44 110 ALA A O 1
ATOM 873 N N . GLU A 1 111 ? 0.392 11.963 17.624 1.00 91.88 111 GLU A N 1
ATOM 874 C CA . GLU A 1 111 ? 0.305 13.415 17.429 1.00 91.88 111 GLU A CA 1
ATOM 875 C C . GLU A 1 111 ? -1.035 13.876 16.840 1.00 91.88 111 GLU A C 1
ATOM 877 O O . GLU A 1 111 ? -1.430 15.022 17.049 1.00 91.88 111 GLU A O 1
ATOM 882 N N . ASN A 1 112 ? -1.718 13.018 16.074 1.00 83.31 112 ASN A N 1
ATOM 883 C CA . ASN A 1 112 ? -2.846 13.427 15.229 1.00 83.31 112 ASN A CA 1
ATOM 884 C C . ASN A 1 112 ? -4.210 12.914 15.703 1.00 83.31 112 ASN A C 1
ATOM 886 O O . ASN A 1 112 ? -5.226 13.375 15.182 1.00 83.31 112 ASN A O 1
ATOM 890 N N . ASP A 1 113 ? -4.267 11.979 16.657 1.00 75.69 113 ASP A N 1
ATOM 891 C CA . ASP A 1 113 ? -5.549 11.464 17.137 1.00 75.69 113 ASP A CA 1
ATOM 892 C C . ASP A 1 113 ? -5.513 10.977 18.595 1.00 75.69 113 ASP A C 1
ATOM 894 O O . ASP A 1 113 ? -5.245 9.804 18.887 1.00 75.69 113 ASP A O 1
ATOM 898 N N . ASP A 1 114 ? -5.903 11.873 19.505 1.00 70.12 114 ASP A N 1
ATOM 899 C CA . ASP A 1 114 ? -6.100 11.587 20.934 1.00 70.12 114 ASP A CA 1
ATOM 900 C C . ASP A 1 114 ? -7.195 10.537 21.199 1.00 70.12 114 ASP A C 1
ATOM 902 O O . ASP A 1 114 ? -7.308 10.013 22.311 1.00 70.12 114 ASP A O 1
ATOM 906 N N . THR A 1 115 ? -8.025 10.213 20.201 1.00 73.31 115 THR A N 1
ATOM 907 C CA . THR A 1 115 ? -9.090 9.212 20.334 1.00 73.31 115 THR A CA 1
ATOM 908 C C . THR A 1 115 ? -8.608 7.794 20.037 1.00 73.31 115 THR A C 1
ATOM 910 O O . THR A 1 115 ? -9.293 6.825 20.391 1.00 73.31 115 THR A O 1
ATOM 913 N N . THR A 1 116 ? -7.410 7.629 19.459 1.00 84.88 116 THR A N 1
ATOM 914 C CA . THR A 1 116 ? -6.856 6.293 19.228 1.00 84.88 116 THR A CA 1
ATOM 915 C C . THR A 1 116 ? -6.415 5.644 20.533 1.00 84.88 116 THR A C 1
ATOM 917 O O . THR A 1 116 ? -5.485 6.066 21.219 1.00 84.88 116 THR A O 1
ATOM 920 N N . SER A 1 117 ? -7.084 4.547 20.888 1.00 92.19 117 SER A N 1
ATOM 921 C CA . SER A 1 117 ? -6.704 3.783 22.073 1.00 92.19 117 SER A CA 1
ATOM 922 C C . SER A 1 117 ? -5.301 3.178 21.926 1.00 92.19 117 SER A C 1
ATOM 924 O O . SER A 1 117 ? -4.869 2.795 20.835 1.00 92.19 117 SER A O 1
ATOM 926 N N . ALA A 1 118 ? -4.609 2.974 23.051 1.00 93.12 118 ALA A N 1
ATOM 927 C CA . ALA A 1 118 ? -3.331 2.258 23.067 1.00 93.12 118 ALA A CA 1
ATOM 928 C C . ALA A 1 118 ? -3.435 0.842 22.457 1.00 93.12 118 ALA A C 1
ATOM 930 O O . ALA A 1 118 ? -2.474 0.341 21.874 1.00 93.12 118 ALA A O 1
ATOM 931 N N . ALA A 1 119 ? -4.606 0.200 22.561 1.00 96.00 119 ALA A N 1
ATOM 932 C CA . ALA A 1 119 ? -4.868 -1.100 21.950 1.00 96.00 119 ALA A CA 1
ATOM 933 C C . ALA A 1 119 ? -4.904 -1.020 20.414 1.00 96.00 119 ALA A C 1
ATOM 935 O O . ALA A 1 119 ? -4.267 -1.845 19.758 1.00 96.00 119 ALA A O 1
ATOM 936 N N . PHE A 1 120 ? -5.574 -0.003 19.861 1.00 96.69 120 PHE A N 1
ATOM 937 C CA . PHE A 1 120 ? -5.624 0.262 18.421 1.00 96.69 120 PHE A CA 1
ATOM 938 C C . PHE A 1 120 ? -4.214 0.482 17.862 1.00 96.69 120 PHE A C 1
ATOM 940 O O . PHE A 1 120 ? -3.778 -0.247 16.972 1.00 96.69 120 PHE A O 1
ATOM 947 N N . ARG A 1 121 ? -3.452 1.410 18.460 1.00 97.25 121 ARG A N 1
ATOM 948 C CA . ARG A 1 121 ? -2.065 1.711 18.061 1.00 97.25 121 ARG A CA 1
ATOM 949 C C . ARG A 1 121 ? -1.174 0.474 18.094 1.00 97.25 121 ARG A C 1
ATOM 951 O O . ARG A 1 121 ? -0.501 0.156 17.115 1.00 97.25 121 ARG A O 1
ATOM 958 N N . LYS A 1 122 ? -1.232 -0.291 19.190 1.00 97.56 122 LYS A N 1
ATOM 959 C CA . LYS A 1 122 ? -0.483 -1.546 19.332 1.00 97.56 122 LYS A CA 1
ATOM 960 C C . LYS A 1 122 ? -0.833 -2.546 18.229 1.00 97.56 122 LYS A C 1
ATOM 962 O O . LYS A 1 122 ? 0.060 -3.231 17.728 1.00 97.56 122 LYS A O 1
ATOM 967 N N . ARG A 1 123 ? -2.112 -2.662 17.863 1.00 98.12 123 ARG A N 1
ATOM 968 C CA . ARG A 1 123 ? -2.555 -3.605 16.834 1.00 98.12 123 ARG A CA 1
ATOM 969 C C . ARG A 1 123 ? -2.161 -3.149 15.429 1.00 98.12 123 ARG A C 1
ATOM 971 O O . ARG A 1 123 ? -1.642 -3.982 14.690 1.00 98.12 123 ARG A O 1
ATOM 978 N N . VAL A 1 124 ? -2.306 -1.866 15.094 1.00 98.56 124 VAL A N 1
ATOM 979 C CA . VAL A 1 124 ? -1.793 -1.287 13.836 1.00 98.56 124 VAL A CA 1
ATOM 980 C C . VAL A 1 124 ? -0.293 -1.540 13.712 1.00 98.56 124 VAL A C 1
ATOM 982 O O . VAL A 1 124 ? 0.153 -2.102 12.715 1.00 98.56 124 VAL A O 1
ATOM 985 N N . ARG A 1 125 ? 0.480 -1.232 14.761 1.00 98.50 125 ARG A N 1
ATOM 986 C CA . ARG A 1 125 ? 1.924 -1.482 14.793 1.00 98.50 125 ARG A CA 1
ATOM 987 C C . ARG A 1 125 ? 2.257 -2.950 14.516 1.00 98.50 125 ARG A C 1
ATOM 989 O O . ARG A 1 125 ? 3.116 -3.240 13.693 1.00 98.50 125 ARG A O 1
ATOM 996 N N . ALA A 1 126 ? 1.573 -3.878 15.187 1.00 98.38 126 ALA A N 1
ATOM 997 C CA . ALA A 1 126 ? 1.799 -5.311 15.004 1.00 98.38 126 ALA A CA 1
ATOM 998 C C . ALA A 1 126 ? 1.503 -5.781 13.571 1.00 98.38 126 ALA A C 1
ATOM 1000 O O . ALA A 1 126 ? 2.245 -6.603 13.041 1.00 98.38 126 ALA A O 1
ATOM 1001 N N . LEU A 1 127 ? 0.448 -5.249 12.949 1.00 98.81 127 LEU A N 1
ATOM 1002 C CA . LEU A 1 127 ? 0.097 -5.547 11.563 1.00 98.81 127 LEU A CA 1
ATOM 1003 C C . LEU A 1 127 ? 1.171 -5.037 10.595 1.00 98.81 127 LEU A C 1
ATOM 1005 O O . LEU A 1 127 ? 1.643 -5.808 9.763 1.00 98.81 127 LEU A O 1
ATOM 1009 N N . ILE A 1 128 ? 1.627 -3.790 10.751 1.00 98.81 128 ILE A N 1
ATOM 1010 C CA . ILE A 1 128 ? 2.697 -3.222 9.915 1.00 98.81 128 ILE A CA 1
ATOM 1011 C C . ILE A 1 128 ? 3.993 -4.024 10.073 1.00 98.81 128 ILE A C 1
ATOM 1013 O O . ILE A 1 128 ? 4.604 -4.386 9.078 1.00 98.81 128 ILE A O 1
ATOM 1017 N N . LEU A 1 129 ? 4.382 -4.413 11.288 1.00 98.38 129 LEU A N 1
ATOM 1018 C CA . LEU A 1 129 ? 5.576 -5.247 11.512 1.00 98.38 129 LEU A CA 1
ATOM 1019 C C . LEU A 1 129 ? 5.513 -6.628 10.836 1.00 98.38 129 LEU A C 1
ATOM 1021 O O . LEU A 1 129 ? 6.528 -7.313 10.726 1.00 98.38 129 LEU A O 1
ATOM 1025 N N . ARG A 1 130 ? 4.322 -7.076 10.434 1.00 97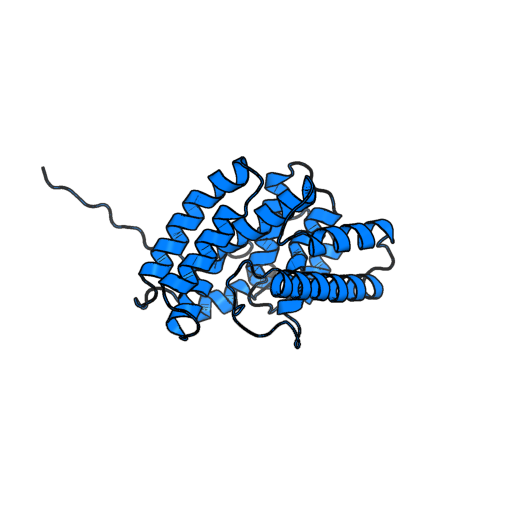.88 130 ARG A N 1
ATOM 1026 C CA . ARG A 1 130 ? 4.082 -8.404 9.865 1.00 97.88 130 ARG A CA 1
ATOM 1027 C C . ARG A 1 130 ? 3.646 -8.365 8.405 1.00 97.88 130 ARG A C 1
ATOM 1029 O O . ARG A 1 130 ? 3.496 -9.437 7.828 1.00 97.88 130 ARG A O 1
ATOM 1036 N N . HIS A 1 131 ? 3.470 -7.192 7.796 1.00 98.19 131 HIS A N 1
ATOM 1037 C CA . HIS A 1 131 ? 2.897 -7.090 6.450 1.00 98.19 131 HIS A CA 1
ATOM 1038 C C . HIS A 1 131 ? 3.750 -7.784 5.373 1.00 98.19 131 HIS A C 1
ATOM 1040 O O . HIS A 1 131 ? 3.202 -8.286 4.401 1.00 98.19 131 HIS A O 1
ATOM 1046 N N . GLU A 1 132 ? 5.063 -7.906 5.577 1.00 96.19 132 GLU A N 1
ATOM 1047 C CA . GLU A 1 132 ? 5.962 -8.580 4.629 1.00 96.19 132 GLU A CA 1
ATOM 1048 C C . GLU A 1 132 ? 5.904 -10.119 4.717 1.00 96.19 132 GLU A C 1
ATOM 1050 O O . GLU A 1 132 ? 6.127 -10.826 3.733 1.00 96.19 132 GLU A O 1
ATOM 1055 N N . ILE A 1 133 ? 5.593 -10.667 5.898 1.00 95.38 133 ILE A N 1
ATOM 1056 C CA . ILE A 1 133 ? 5.769 -12.100 6.210 1.00 95.38 133 ILE A CA 1
ATOM 1057 C C . ILE A 1 133 ? 4.481 -12.827 6.619 1.00 95.38 133 ILE A C 1
ATOM 1059 O O . ILE A 1 133 ? 4.437 -14.058 6.598 1.00 95.38 133 ILE A O 1
ATOM 1063 N N . GLY A 1 134 ? 3.432 -12.094 6.988 1.00 96.31 134 GLY A N 1
ATOM 1064 C CA . GLY A 1 134 ? 2.230 -12.654 7.596 1.00 96.31 134 GLY A CA 1
ATOM 1065 C C . GLY A 1 134 ? 2.491 -13.270 8.979 1.00 96.31 134 GLY A C 1
ATOM 1066 O O . GLY A 1 134 ? 3.481 -12.968 9.653 1.00 96.31 134 GLY A O 1
ATOM 1067 N N . GLY A 1 135 ? 1.603 -14.162 9.417 1.00 94.31 135 GLY A N 1
ATOM 1068 C CA . GLY A 1 135 ? 1.784 -14.924 10.658 1.00 94.31 135 GLY A CA 1
ATOM 1069 C C . GLY A 1 135 ? 0.487 -15.426 11.282 1.00 94.31 135 GLY A C 1
ATOM 1070 O O . GLY A 1 135 ? 0.424 -16.555 11.769 1.00 94.31 135 GLY A O 1
ATOM 1071 N N . ASN A 1 136 ? -0.558 -14.610 11.230 1.00 95.31 136 ASN A N 1
ATOM 1072 C CA . ASN A 1 136 ? -1.918 -14.958 11.624 1.00 95.31 136 ASN A CA 1
ATOM 1073 C C . ASN A 1 136 ? -2.932 -14.439 10.601 1.00 95.31 136 ASN A C 1
ATOM 1075 O O . ASN A 1 136 ? -2.566 -13.826 9.608 1.00 95.31 136 ASN A O 1
ATOM 1079 N N . ARG A 1 137 ? -4.226 -14.650 10.864 1.00 96.25 137 ARG A N 1
ATOM 1080 C CA . ARG A 1 137 ? -5.300 -14.350 9.909 1.00 96.25 137 ARG A CA 1
ATOM 1081 C C . ARG A 1 137 ? -5.227 -12.947 9.296 1.00 96.25 137 ARG A C 1
ATOM 1083 O O . ARG A 1 137 ? -5.284 -12.831 8.080 1.00 96.25 137 ARG A O 1
ATOM 1090 N N . GLU A 1 138 ? -5.172 -11.889 10.103 1.00 97.88 138 GLU A N 1
ATOM 1091 C CA . GLU A 1 138 ? -5.172 -10.523 9.550 1.00 97.88 138 GLU A CA 1
ATOM 1092 C C . GLU A 1 138 ? -3.801 -10.115 9.010 1.00 97.88 138 GLU A C 1
ATOM 1094 O O . GLU A 1 138 ? -3.739 -9.339 8.067 1.00 97.88 138 GLU A O 1
ATOM 1099 N N . GLU A 1 139 ? -2.715 -10.652 9.565 1.00 98.25 139 GLU A N 1
ATOM 1100 C CA . GLU A 1 139 ? -1.360 -10.420 9.052 1.00 98.25 139 GLU A CA 1
ATOM 1101 C C . GLU A 1 139 ? -1.186 -11.055 7.665 1.00 98.25 139 GLU A C 1
ATOM 1103 O O . GLU A 1 139 ? -0.646 -10.424 6.764 1.00 98.25 139 GLU A O 1
ATOM 1108 N N . ASP A 1 140 ? -1.719 -12.262 7.464 1.00 98.62 140 ASP A N 1
ATOM 1109 C CA . ASP A 1 140 ? -1.750 -12.949 6.170 1.00 98.62 140 ASP A CA 1
ATOM 1110 C C . ASP A 1 140 ? -2.648 -12.209 5.170 1.00 98.62 140 ASP A C 1
ATOM 1112 O O . ASP A 1 140 ? -2.319 -12.125 3.988 1.00 98.62 140 ASP A O 1
ATOM 1116 N N . ILE A 1 141 ? -3.767 -11.637 5.632 1.00 98.69 141 ILE A N 1
ATOM 1117 C CA . ILE A 1 141 ? -4.630 -10.795 4.792 1.00 98.69 141 ILE A CA 1
ATOM 1118 C C . ILE A 1 141 ? -3.909 -9.511 4.386 1.00 98.69 141 ILE A C 1
ATOM 1120 O O . ILE A 1 141 ? -3.964 -9.153 3.215 1.00 98.69 141 ILE A O 1
ATOM 1124 N N . LEU A 1 142 ? -3.245 -8.824 5.317 1.00 98.81 142 LEU A N 1
ATOM 1125 C CA . LEU A 1 142 ? -2.500 -7.604 5.016 1.00 98.81 142 LEU A CA 1
ATOM 1126 C C . LEU A 1 142 ? -1.360 -7.887 4.030 1.00 98.81 142 LEU A C 1
ATOM 1128 O O . LEU A 1 142 ? -1.219 -7.176 3.041 1.00 98.81 142 LEU A O 1
ATOM 1132 N N . GLN A 1 143 ? -0.615 -8.971 4.244 1.00 98.62 143 GLN A N 1
ATOM 1133 C CA . GLN A 1 143 ? 0.450 -9.401 3.342 1.00 98.62 143 GLN A CA 1
ATOM 1134 C C . GLN A 1 143 ? -0.066 -9.733 1.935 1.00 98.62 143 GLN A C 1
ATOM 1136 O O . GLN A 1 143 ? 0.538 -9.344 0.928 1.00 98.62 143 GLN A O 1
ATOM 1141 N N . ALA A 1 144 ? -1.203 -10.425 1.851 1.00 98.75 144 ALA A N 1
ATOM 1142 C CA . ALA A 1 144 ? -1.857 -10.713 0.583 1.00 98.75 144 ALA A CA 1
ATOM 1143 C C . ALA A 1 144 ? -2.390 -9.440 -0.092 1.00 98.75 144 ALA A C 1
ATOM 1145 O O . ALA A 1 144 ? -2.292 -9.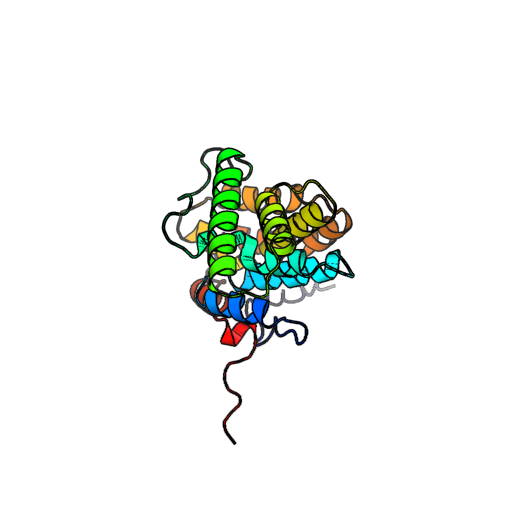313 -1.310 1.00 98.75 144 ALA A O 1
ATOM 1146 N N . ALA A 1 145 ? -2.928 -8.497 0.684 1.00 98.81 145 ALA A N 1
ATOM 1147 C CA . ALA A 1 145 ? -3.449 -7.232 0.189 1.00 98.81 145 ALA A CA 1
ATOM 1148 C C . ALA A 1 145 ? -2.349 -6.340 -0.397 1.00 98.81 145 ALA A C 1
ATOM 1150 O O . ALA A 1 145 ? -2.536 -5.837 -1.499 1.00 98.81 145 ALA A O 1
ATOM 1151 N N . ASP A 1 146 ? -1.205 -6.229 0.283 1.00 98.75 146 ASP A N 1
ATOM 1152 C CA . ASP A 1 146 ? 0.001 -5.563 -0.228 1.00 98.75 146 ASP A CA 1
ATOM 1153 C C . ASP A 1 146 ? 0.505 -6.226 -1.528 1.00 98.75 146 ASP A C 1
ATOM 1155 O O . ASP A 1 146 ? 0.806 -5.577 -2.529 1.00 98.75 146 ASP A O 1
ATOM 1159 N N . SER A 1 147 ? 0.488 -7.560 -1.581 1.00 98.75 147 SER A N 1
ATOM 1160 C CA . SER A 1 147 ? 0.893 -8.292 -2.789 1.00 98.75 147 SER A CA 1
ATOM 1161 C C . SER A 1 147 ? -0.037 -8.066 -3.977 1.00 98.75 147 SER A C 1
ATOM 1163 O O . SER A 1 147 ? 0.415 -7.859 -5.105 1.00 98.75 147 SER A O 1
ATOM 1165 N N . LEU A 1 148 ? -1.344 -8.081 -3.728 1.00 98.81 148 LEU A N 1
ATOM 1166 C CA . LEU A 1 148 ? -2.353 -7.808 -4.741 1.00 98.81 148 LEU A CA 1
ATOM 1167 C C . LEU A 1 148 ? -2.302 -6.357 -5.212 1.00 98.81 148 LEU A C 1
ATOM 1169 O O . LEU A 1 148 ? -2.384 -6.126 -6.419 1.00 98.81 148 LEU A O 1
ATOM 1173 N N . SER A 1 149 ? -2.148 -5.389 -4.305 1.00 98.62 149 SER A N 1
ATOM 1174 C CA . SER A 1 149 ? -2.019 -3.985 -4.691 1.00 98.62 149 SER A CA 1
ATOM 1175 C C . SER A 1 149 ? -0.776 -3.780 -5.543 1.00 98.62 149 SER A C 1
ATOM 1177 O O . SER A 1 149 ? -0.936 -3.308 -6.664 1.00 98.62 149 SER A O 1
ATOM 1179 N N . PHE A 1 150 ? 0.390 -4.294 -5.131 1.00 98.38 150 PHE A N 1
ATOM 1180 C CA . PHE A 1 150 ? 1.625 -4.197 -5.914 1.00 98.38 150 PHE A CA 1
ATOM 1181 C C . PHE A 1 150 ? 1.422 -4.695 -7.350 1.00 98.38 150 PHE A C 1
ATOM 1183 O O . PHE A 1 150 ? 1.672 -3.973 -8.316 1.00 98.38 150 PHE A O 1
ATOM 1190 N N . LEU A 1 151 ? 0.915 -5.922 -7.511 1.00 98.31 151 LEU A N 1
ATOM 1191 C CA . LEU A 1 151 ? 0.704 -6.523 -8.832 1.00 98.31 151 LEU A CA 1
ATOM 1192 C C . LEU A 1 151 ? -0.364 -5.780 -9.652 1.00 98.31 151 LEU A C 1
ATOM 1194 O O . LEU A 1 151 ? -0.309 -5.776 -10.882 1.00 98.31 151 LEU A O 1
ATOM 1198 N N . SER A 1 152 ? -1.346 -5.167 -8.988 1.00 96.88 152 SER A N 1
ATOM 1199 C CA . SER A 1 152 ? -2.467 -4.501 -9.650 1.00 96.88 152 SER A CA 1
ATOM 1200 C C . SER A 1 152 ? -2.224 -3.027 -9.997 1.00 96.88 152 SER A C 1
ATOM 1202 O O . SER A 1 152 ? -2.917 -2.542 -10.892 1.00 96.88 152 SER A O 1
ATOM 1204 N N . THR A 1 153 ? -1.259 -2.344 -9.364 1.00 96.44 153 THR A N 1
ATOM 1205 C CA . THR A 1 153 ? -1.049 -0.888 -9.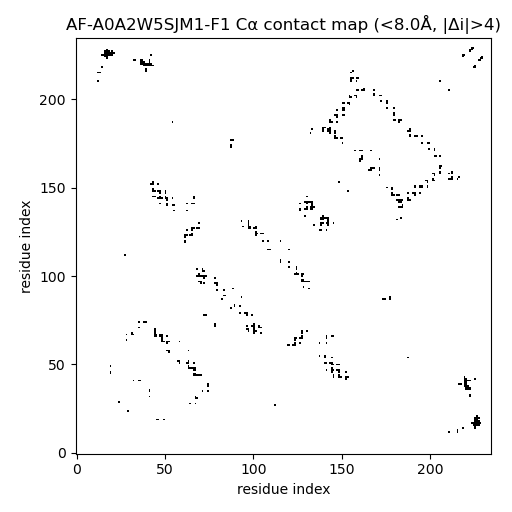515 1.00 96.44 153 THR A CA 1
ATOM 1206 C C . THR A 1 153 ? 0.339 -0.481 -10.024 1.00 96.44 153 THR A C 1
ATOM 1208 O O . THR A 1 153 ? 0.487 0.640 -10.511 1.00 96.44 153 THR A O 1
ATOM 1211 N N . PHE A 1 154 ? 1.363 -1.341 -9.922 1.00 95.19 154 PHE A N 1
ATOM 1212 C CA . PHE A 1 154 ? 2.767 -0.982 -10.207 1.00 95.19 154 PHE A CA 1
ATOM 1213 C C . PHE A 1 154 ? 3.341 -1.499 -11.526 1.00 95.19 154 PHE A C 1
ATOM 1215 O O . PHE A 1 154 ? 4.560 -1.553 -11.696 1.00 95.19 154 PHE A O 1
ATOM 1222 N N . ASP A 1 155 ? 2.494 -1.809 -12.499 1.00 91.25 155 ASP A N 1
ATOM 1223 C CA . ASP A 1 155 ? 2.951 -2.154 -13.850 1.00 91.25 155 ASP A CA 1
ATOM 1224 C C . ASP A 1 155 ? 3.876 -1.095 -14.467 1.00 91.25 155 ASP A C 1
ATOM 1226 O O . ASP A 1 155 ? 4.925 -1.423 -15.020 1.00 91.25 155 ASP A O 1
ATOM 1230 N N . TRP A 1 156 ? 3.560 0.182 -14.282 1.00 93.75 156 TRP A N 1
ATOM 1231 C CA . TRP A 1 156 ? 4.409 1.290 -14.713 1.00 93.75 156 TRP A CA 1
ATOM 1232 C C . TRP A 1 156 ? 5.713 1.432 -13.910 1.00 93.75 156 TRP A C 1
ATOM 1234 O O . TRP A 1 156 ? 6.723 1.859 -14.469 1.00 93.75 156 TRP A O 1
ATOM 1244 N N . LEU A 1 157 ? 5.716 1.088 -12.618 1.00 94.19 157 LEU A N 1
ATOM 1245 C CA . LEU A 1 157 ? 6.876 1.270 -11.737 1.00 94.19 157 LEU A CA 1
ATOM 1246 C C . LEU A 1 157 ? 7.961 0.230 -12.033 1.00 94.19 157 LEU A C 1
ATOM 1248 O O . LEU A 1 157 ? 9.137 0.572 -12.128 1.00 94.19 157 LEU A O 1
ATOM 1252 N N . VAL A 1 158 ? 7.579 -1.032 -12.246 1.00 93.62 158 VAL A N 1
ATOM 1253 C CA . VAL A 1 158 ? 8.553 -2.071 -12.622 1.00 93.62 158 VAL A CA 1
ATOM 1254 C C . VAL A 1 158 ? 9.138 -1.820 -14.013 1.00 93.62 158 VAL A C 1
ATOM 1256 O O . VAL A 1 158 ? 10.321 -2.068 -14.243 1.00 93.62 158 VAL A O 1
ATOM 1259 N N . VAL A 1 159 ? 8.346 -1.246 -14.927 1.00 94.25 159 VAL A N 1
ATOM 1260 C CA . VAL A 1 159 ? 8.837 -0.773 -16.228 1.00 94.25 1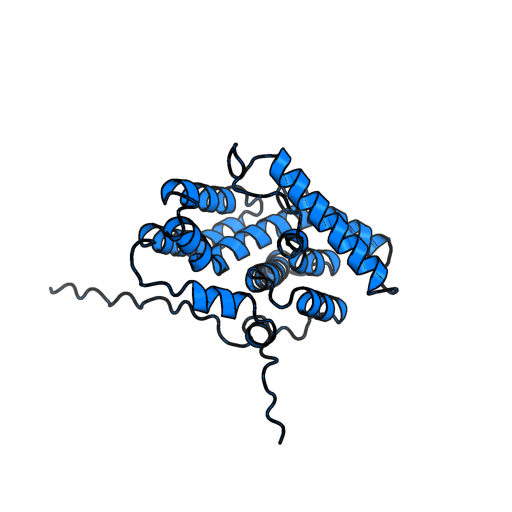59 VAL A CA 1
ATOM 1261 C C . VAL A 1 159 ? 9.827 0.379 -16.049 1.00 94.25 159 VAL A C 1
ATOM 1263 O O . VAL A 1 159 ? 10.886 0.363 -16.680 1.00 94.25 159 VAL A O 1
ATOM 1266 N N . SER A 1 160 ? 9.537 1.355 -15.178 1.00 93.69 160 SER A N 1
ATOM 1267 C CA . SER A 1 160 ? 10.461 2.470 -14.936 1.00 93.69 160 SER A CA 1
ATOM 1268 C C . SER A 1 160 ? 11.780 1.987 -14.338 1.00 93.69 160 SER A C 1
ATOM 1270 O O . SER A 1 160 ? 12.833 2.397 -14.803 1.00 93.69 160 SER A O 1
ATOM 1272 N N . TRP A 1 161 ? 11.754 1.042 -13.394 1.00 93.50 161 TRP A N 1
ATOM 1273 C CA . TRP A 1 161 ? 12.968 0.441 -12.833 1.00 93.50 161 TRP A CA 1
ATOM 1274 C C . TRP A 1 161 ? 13.915 -0.132 -13.891 1.00 93.50 161 TRP A C 1
ATOM 1276 O O . TRP A 1 161 ? 15.128 0.054 -13.791 1.00 93.50 161 TRP A O 1
ATOM 1286 N N . VAL A 1 162 ? 13.379 -0.813 -14.907 1.00 94.00 162 VAL A N 1
ATOM 1287 C CA . VAL A 1 162 ? 14.192 -1.354 -16.004 1.00 94.00 162 VAL A CA 1
ATOM 1288 C C . VAL A 1 162 ? 14.702 -0.248 -16.922 1.00 94.00 162 VAL A C 1
ATOM 1290 O O . VAL A 1 162 ? 15.873 -0.258 -17.301 1.00 94.00 162 VAL A O 1
ATOM 1293 N N . ARG A 1 163 ? 13.847 0.715 -17.278 1.00 92.75 163 ARG A N 1
ATOM 1294 C CA . ARG A 1 163 ? 14.221 1.836 -18.155 1.00 92.75 163 ARG A CA 1
ATOM 1295 C C . ARG A 1 163 ? 15.289 2.735 -17.539 1.00 92.75 163 ARG A C 1
ATOM 1297 O O . ARG A 1 163 ? 16.218 3.134 -18.233 1.00 92.75 163 ARG A O 1
ATOM 1304 N N . ASP A 1 164 ? 15.182 2.988 -16.240 1.00 91.56 164 ASP A N 1
ATOM 1305 C CA . ASP A 1 164 ? 16.101 3.835 -15.477 1.00 91.56 164 ASP A CA 1
ATOM 1306 C C . ASP A 1 164 ? 17.411 3.098 -15.126 1.00 91.56 164 ASP A C 1
ATOM 1308 O O . ASP A 1 164 ? 18.318 3.668 -14.522 1.00 91.56 164 ASP A O 1
ATOM 1312 N N . GLY A 1 165 ? 17.533 1.821 -15.511 1.00 91.50 165 GLY A N 1
ATOM 1313 C CA . GLY A 1 165 ? 18.732 1.010 -15.302 1.00 91.50 165 GLY A CA 1
ATOM 1314 C C . GLY A 1 165 ? 18.916 0.517 -13.866 1.00 91.50 165 GLY A C 1
ATOM 1315 O O . GLY A 1 165 ? 19.996 0.037 -13.527 1.00 91.50 165 GLY A O 1
ATOM 1316 N N . HIS A 1 166 ? 17.884 0.606 -13.022 1.00 89.69 166 HIS A N 1
ATOM 1317 C CA . HIS A 1 166 ? 17.920 0.082 -11.655 1.00 89.69 166 HIS A CA 1
ATOM 1318 C C . HIS A 1 166 ? 17.893 -1.449 -11.621 1.00 89.69 166 HIS A C 1
ATOM 1320 O O . HIS A 1 166 ? 18.493 -2.050 -10.733 1.00 89.69 166 HIS A O 1
ATOM 1326 N N . TYR A 1 167 ? 17.216 -2.077 -12.588 1.00 91.75 167 TYR A N 1
ATOM 1327 C CA . TYR A 1 167 ? 17.102 -3.530 -12.695 1.00 91.75 167 TYR A CA 1
ATOM 1328 C C . TYR A 1 167 ? 17.177 -4.010 -14.144 1.00 91.75 167 TYR A C 1
ATOM 1330 O O . TYR A 1 167 ? 16.858 -3.292 -15.089 1.00 91.75 167 TYR A O 1
ATOM 1338 N N . THR A 1 168 ? 17.548 -5.278 -14.322 1.00 93.75 168 THR A N 1
ATOM 1339 C CA . THR A 1 168 ? 17.277 -6.001 -15.571 1.00 93.75 168 THR A CA 1
ATOM 1340 C C . THR A 1 168 ? 15.812 -6.448 -15.607 1.00 93.75 168 THR A C 1
ATOM 1342 O O . THR A 1 168 ? 15.151 -6.497 -14.571 1.00 93.75 168 THR A O 1
ATOM 1345 N N . ILE A 1 169 ? 15.305 -6.838 -16.783 1.00 95.31 169 ILE A N 1
ATOM 1346 C CA . ILE A 1 169 ? 13.969 -7.459 -16.905 1.00 95.31 169 ILE A CA 1
ATOM 1347 C C . ILE A 1 169 ? 13.855 -8.680 -15.982 1.00 95.31 169 ILE A C 1
ATOM 1349 O O . ILE A 1 169 ? 12.871 -8.805 -15.264 1.00 95.31 169 ILE A O 1
ATOM 1353 N N . ALA A 1 170 ? 14.876 -9.542 -15.953 1.00 94.50 170 ALA A N 1
ATOM 1354 C CA . ALA A 1 170 ? 14.888 -10.721 -15.089 1.00 94.50 170 ALA A CA 1
ATOM 1355 C C . ALA A 1 170 ? 14.851 -10.339 -13.599 1.00 94.50 170 ALA A C 1
ATOM 1357 O O . ALA A 1 170 ? 14.015 -10.852 -12.867 1.00 94.50 170 ALA A O 1
ATOM 1358 N N . GLY A 1 171 ? 15.679 -9.378 -13.174 1.00 93.31 171 GLY A N 1
ATOM 1359 C CA . GLY A 1 171 ? 15.712 -8.928 -11.780 1.00 93.31 171 GLY A CA 1
ATOM 1360 C C . GLY A 1 171 ? 14.409 -8.258 -11.334 1.00 93.31 171 GLY A C 1
ATOM 1361 O O . GLY A 1 171 ? 13.936 -8.496 -10.232 1.00 93.31 171 GLY A O 1
ATOM 1362 N N . ALA A 1 172 ? 13.764 -7.465 -12.191 1.00 94.12 172 ALA A N 1
ATOM 1363 C CA . ALA A 1 172 ? 12.426 -6.951 -11.894 1.00 94.12 172 ALA A CA 1
ATOM 1364 C C . ALA A 1 172 ? 11.368 -8.075 -11.873 1.00 94.12 172 ALA A C 1
ATOM 1366 O O . ALA A 1 172 ? 10.429 -8.013 -11.083 1.00 94.12 172 ALA A O 1
ATOM 1367 N N . GLY A 1 173 ? 11.535 -9.119 -12.692 1.00 95.94 173 GLY A N 1
ATOM 1368 C CA . GLY A 1 173 ? 10.692 -10.317 -12.696 1.00 95.94 173 GLY A CA 1
ATOM 1369 C C . GLY A 1 173 ? 10.751 -11.090 -11.378 1.00 95.94 173 GLY A C 1
ATOM 1370 O O . GLY A 1 173 ? 9.709 -11.473 -10.856 1.00 95.94 173 GLY A O 1
ATOM 1371 N N . GLU A 1 174 ? 11.932 -11.207 -10.767 1.00 95.44 174 GLU A N 1
ATOM 1372 C CA . GLU A 1 174 ? 12.098 -11.830 -9.444 1.00 95.44 174 GLU A CA 1
ATOM 1373 C C . GLU A 1 174 ? 11.248 -11.137 -8.365 1.00 95.44 174 GLU A C 1
ATOM 1375 O O . GLU A 1 174 ? 10.692 -11.808 -7.492 1.00 95.44 174 GLU A O 1
ATOM 1380 N N . LYS A 1 175 ? 11.063 -9.807 -8.442 1.00 94.75 175 LYS A N 1
ATOM 1381 C CA . LYS A 1 175 ? 10.137 -9.095 -7.543 1.00 94.75 175 LYS A CA 1
ATOM 1382 C C . LYS A 1 175 ? 8.705 -9.571 -7.736 1.00 94.75 175 LYS A C 1
ATOM 1384 O O . LYS A 1 175 ? 8.002 -9.793 -6.753 1.00 94.75 175 LYS A O 1
ATOM 1389 N N . LEU A 1 176 ? 8.262 -9.679 -8.987 1.00 97.19 176 LEU A N 1
ATOM 1390 C CA . LEU A 1 176 ? 6.899 -10.088 -9.326 1.00 97.19 176 LEU A CA 1
ATOM 1391 C C . LEU A 1 176 ? 6.631 -11.517 -8.854 1.00 97.19 176 LEU A C 1
ATOM 1393 O O . LEU A 1 176 ? 5.587 -11.782 -8.255 1.00 97.19 176 LEU A O 1
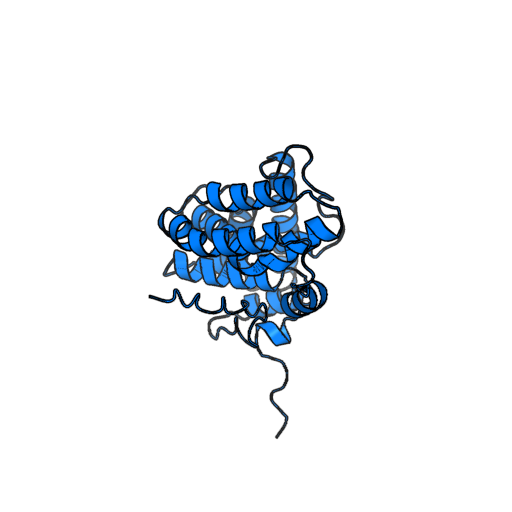ATOM 1397 N N . ASP A 1 177 ? 7.600 -12.407 -9.066 1.00 97.19 177 ASP A N 1
ATOM 1398 C CA . ASP A 1 177 ? 7.559 -13.787 -8.592 1.00 97.19 177 ASP A CA 1
ATOM 1399 C C . ASP A 1 177 ? 7.457 -13.834 -7.074 1.00 97.19 177 ASP A C 1
ATOM 1401 O O . ASP A 1 177 ? 6.618 -14.552 -6.529 1.00 97.19 177 ASP A O 1
ATOM 1405 N N . TRP A 1 178 ? 8.266 -13.035 -6.379 1.00 96.12 178 TRP A N 1
ATOM 1406 C CA . TRP A 1 178 ? 8.221 -12.943 -4.927 1.00 96.12 178 TRP A CA 1
ATOM 1407 C C . TRP A 1 178 ? 6.864 -12.444 -4.417 1.00 96.12 178 TRP A C 1
ATOM 1409 O O . TRP A 1 178 ? 6.282 -13.093 -3.544 1.00 96.12 178 TRP A O 1
ATOM 1419 N N . MET A 1 179 ? 6.310 -11.366 -4.994 1.00 97.75 179 MET A N 1
ATOM 1420 C CA . MET A 1 179 ? 4.983 -10.860 -4.610 1.00 97.75 179 MET A CA 1
ATOM 1421 C C . MET A 1 179 ? 3.896 -11.922 -4.801 1.00 97.75 179 MET A C 1
ATOM 1423 O O . MET A 1 179 ? 3.030 -12.063 -3.946 1.00 97.75 179 MET A O 1
ATOM 1427 N N . LEU A 1 180 ? 3.935 -12.703 -5.886 1.00 98.25 180 LEU A N 1
ATOM 1428 C CA . LEU A 1 180 ? 2.965 -13.780 -6.105 1.00 98.25 180 LEU A CA 1
ATOM 1429 C C . LEU A 1 180 ? 3.170 -14.955 -5.136 1.00 98.25 180 LEU A C 1
ATOM 1431 O O . LEU A 1 180 ? 2.205 -15.513 -4.610 1.00 98.25 180 LEU A O 1
ATOM 1435 N N . ASN A 1 181 ? 4.420 -15.369 -4.926 1.00 97.12 181 ASN A N 1
ATOM 1436 C CA . ASN A 1 181 ? 4.754 -16.590 -4.195 1.00 97.12 181 ASN A CA 1
ATOM 1437 C C . ASN A 1 181 ? 4.612 -16.450 -2.683 1.00 97.12 181 ASN A C 1
ATOM 1439 O O . ASN A 1 181 ? 4.324 -17.445 -2.016 1.00 97.12 181 ASN A O 1
ATOM 1443 N N . ARG A 1 182 ? 4.783 -15.240 -2.144 1.00 96.25 182 ARG A N 1
ATOM 1444 C CA . ARG A 1 182 ? 4.664 -15.002 -0.705 1.00 96.25 182 ARG A CA 1
ATOM 1445 C C . ARG A 1 182 ? 3.221 -15.036 -0.199 1.00 96.25 182 ARG A C 1
ATOM 1447 O O . ARG A 1 182 ? 3.036 -15.223 1.000 1.00 96.25 182 ARG A O 1
ATOM 1454 N N . ILE A 1 183 ? 2.219 -14.878 -1.073 1.00 98.31 183 ILE A N 1
ATOM 1455 C CA . ILE A 1 183 ? 0.798 -14.835 -0.694 1.00 98.31 183 ILE A CA 1
ATOM 1456 C C . ILE A 1 183 ? 0.401 -16.117 0.047 1.00 98.31 183 ILE A C 1
ATOM 1458 O O . ILE A 1 183 ? 0.409 -17.211 -0.521 1.00 98.31 183 ILE A O 1
ATOM 1462 N N . ARG A 1 184 ? -0.004 -15.967 1.314 1.00 96.25 184 ARG A N 1
ATOM 1463 C CA . ARG A 1 184 ? -0.393 -17.093 2.190 1.00 96.25 184 ARG A CA 1
ATOM 1464 C C . ARG A 1 184 ? -1.886 -17.427 2.130 1.00 96.25 184 ARG A C 1
ATOM 1466 O O . ARG A 1 184 ? -2.276 -18.528 2.506 1.00 96.25 184 ARG A O 1
ATOM 1473 N N . VAL A 1 185 ? -2.714 -16.498 1.648 1.00 97.38 185 VAL A N 1
ATOM 1474 C CA . VAL A 1 185 ? -4.169 -16.664 1.484 1.00 97.38 185 VAL A CA 1
ATOM 1475 C C . VAL A 1 185 ? -4.455 -17.307 0.116 1.00 97.38 185 VAL A C 1
ATOM 1477 O O . VAL A 1 185 ? -4.241 -16.642 -0.901 1.00 97.38 185 VAL A O 1
ATOM 1480 N N . PRO A 1 186 ? -4.935 -18.566 0.042 1.00 96.00 186 PRO A N 1
ATOM 1481 C CA . PRO A 1 186 ? -5.066 -19.288 -1.229 1.00 96.00 186 PRO A CA 1
ATOM 1482 C C . PRO A 1 186 ? -5.918 -18.557 -2.273 1.00 96.00 186 PRO A C 1
ATOM 1484 O O . PRO A 1 186 ? -5.490 -18.388 -3.413 1.00 96.00 186 PRO A O 1
ATOM 1487 N N . GLU A 1 187 ? -7.076 -18.036 -1.870 1.00 96.62 187 GLU A N 1
ATOM 1488 C CA . GLU A 1 187 ? -7.992 -17.322 -2.763 1.00 96.62 187 GLU A CA 1
ATOM 1489 C C . GLU A 1 187 ? -7.382 -16.008 -3.274 1.00 96.62 187 GLU A C 1
ATOM 1491 O O . GLU A 1 187 ? -7.627 -15.595 -4.406 1.00 96.62 187 GLU A O 1
ATOM 1496 N N . ALA A 1 188 ? -6.548 -15.350 -2.464 1.00 98.06 188 ALA A N 1
ATOM 1497 C CA . ALA A 1 188 ? -5.841 -14.142 -2.880 1.00 98.06 188 ALA A CA 1
ATOM 1498 C C . ALA A 1 188 ? -4.789 -14.447 -3.953 1.00 98.06 188 ALA A C 1
ATOM 1500 O O . ALA A 1 188 ? -4.591 -13.644 -4.863 1.00 98.06 188 ALA A O 1
ATOM 1501 N N . ARG A 1 189 ? -4.148 -15.620 -3.891 1.00 98.00 189 ARG A N 1
ATOM 1502 C CA . ARG A 1 189 ? -3.167 -16.035 -4.899 1.00 98.00 189 ARG A CA 1
ATOM 1503 C C . ARG A 1 189 ? -3.822 -16.252 -6.259 1.00 98.00 189 ARG A C 1
ATOM 1505 O O . ARG A 1 189 ? -3.268 -15.830 -7.267 1.00 98.00 189 ARG A O 1
ATOM 1512 N N . GLU A 1 190 ? -5.013 -16.844 -6.293 1.00 97.75 190 GLU A N 1
ATOM 1513 C CA . GLU A 1 190 ? -5.789 -16.996 -7.531 1.00 97.75 190 GLU A CA 1
ATOM 1514 C C . GLU A 1 190 ? -6.183 -15.636 -8.121 1.00 97.75 190 GLU A C 1
ATOM 1516 O O . GLU A 1 190 ? -6.028 -15.407 -9.322 1.00 97.75 190 GLU A O 1
ATOM 1521 N N . LEU A 1 191 ? -6.620 -14.702 -7.268 1.00 98.19 191 LEU A N 1
ATOM 1522 C CA . LEU A 1 191 ? -6.938 -13.329 -7.668 1.00 98.19 191 LEU A CA 1
ATOM 1523 C C . LEU A 1 191 ? -5.719 -12.567 -8.208 1.00 98.19 191 LEU A C 1
ATOM 1525 O O . LEU A 1 191 ? -5.889 -11.664 -9.025 1.00 98.19 191 LEU A O 1
ATOM 1529 N N . ALA A 1 192 ? -4.507 -12.924 -7.778 1.00 98.31 192 ALA A N 1
ATOM 1530 C CA . ALA A 1 192 ? -3.272 -12.282 -8.213 1.00 98.31 192 ALA A CA 1
ATOM 1531 C C . ALA A 1 192 ? -2.845 -12.681 -9.635 1.00 98.31 192 ALA A C 1
ATOM 1533 O O . ALA A 1 192 ? -2.175 -11.895 -10.304 1.00 98.31 192 ALA A O 1
ATOM 1534 N N . LEU A 1 193 ? -3.241 -13.861 -10.131 1.00 98.06 193 LEU A N 1
ATOM 1535 C CA . LEU A 1 193 ? -2.742 -14.402 -11.405 1.00 98.06 193 LEU A CA 1
ATOM 1536 C C . LEU A 1 193 ? -3.009 -13.495 -12.621 1.00 98.06 193 LEU A C 1
ATOM 1538 O O . LEU A 1 193 ? -2.073 -13.264 -13.388 1.00 98.06 193 LEU A O 1
ATOM 1542 N N . PRO A 1 194 ? -4.217 -12.928 -12.826 1.00 97.31 194 PRO A N 1
ATOM 1543 C CA . PRO A 1 194 ? -4.451 -12.032 -13.959 1.00 97.31 194 PRO A CA 1
ATOM 1544 C C . PRO A 1 194 ? -3.615 -10.749 -13.878 1.00 97.31 194 PRO A C 1
ATOM 1546 O O . PRO A 1 194 ? -3.162 -10.246 -14.907 1.00 97.31 194 PRO A O 1
ATOM 1549 N N . PHE A 1 195 ? -3.386 -10.230 -12.666 1.00 97.75 195 PHE A N 1
ATOM 1550 C CA . PHE A 1 195 ? -2.532 -9.062 -12.452 1.00 97.75 195 PHE A CA 1
ATOM 1551 C C . PHE A 1 195 ? -1.076 -9.389 -12.750 1.00 97.75 195 PHE A C 1
ATOM 1553 O O . PHE A 1 195 ? -0.455 -8.663 -13.518 1.00 97.75 195 PHE A O 1
ATOM 1560 N N . TYR A 1 196 ? -0.583 -10.521 -12.241 1.00 98.19 196 TYR A N 1
ATOM 1561 C CA . TYR A 1 196 ? 0.759 -11.031 -12.502 1.00 98.19 196 TYR A CA 1
ATOM 1562 C C . TYR A 1 196 ? 1.033 -11.178 -14.009 1.00 98.19 196 TYR A C 1
ATOM 1564 O O . TYR A 1 196 ? 2.018 -10.648 -14.514 1.00 98.19 196 TYR A O 1
ATOM 1572 N N . VAL A 1 197 ? 0.122 -11.803 -14.765 1.00 96.94 197 VAL A N 1
ATOM 1573 C CA . VAL A 1 197 ? 0.268 -11.932 -16.228 1.00 96.94 197 VAL A CA 1
ATOM 1574 C C . VAL A 1 197 ? 0.353 -10.560 -16.904 1.00 96.94 197 VAL A C 1
ATOM 1576 O O . VAL A 1 197 ? 1.193 -10.354 -17.784 1.00 96.94 197 VAL A O 1
ATOM 1579 N N . ARG A 1 198 ? -0.489 -9.603 -16.490 1.00 94.75 198 ARG A N 1
ATOM 1580 C CA . ARG A 1 198 ? -0.490 -8.247 -17.054 1.00 94.75 198 ARG A CA 1
ATOM 1581 C C . ARG A 1 198 ? 0.827 -7.519 -16.785 1.00 94.75 198 ARG A C 1
ATOM 1583 O O . ARG A 1 198 ? 1.402 -6.966 -17.721 1.00 94.75 198 ARG A O 1
ATOM 1590 N N . ILE A 1 199 ? 1.301 -7.520 -15.540 1.00 95.25 199 ILE A N 1
ATOM 1591 C CA . ILE A 1 199 ? 2.525 -6.809 -15.152 1.00 95.25 199 ILE A CA 1
ATOM 1592 C C . ILE A 1 199 ? 3.782 -7.452 -15.748 1.00 95.25 199 ILE A C 1
ATOM 1594 O O . ILE A 1 199 ? 4.655 -6.726 -16.215 1.00 95.25 199 ILE A O 1
ATOM 1598 N N . VAL A 1 200 ? 3.846 -8.785 -15.853 1.00 96.56 200 VAL A N 1
ATOM 1599 C CA . VAL A 1 200 ? 4.931 -9.478 -16.573 1.00 96.56 200 VAL A CA 1
ATOM 1600 C C . VAL A 1 200 ? 4.924 -9.103 -18.054 1.00 96.56 200 VAL A C 1
ATOM 1602 O O . VAL A 1 200 ? 5.962 -8.734 -18.593 1.00 96.56 200 VAL A O 1
ATOM 1605 N N . THR A 1 201 ? 3.753 -9.091 -18.700 1.00 94.06 201 THR A N 1
ATOM 1606 C CA . THR A 1 201 ? 3.638 -8.672 -20.110 1.00 94.06 201 THR A CA 1
ATOM 1607 C C . THR A 1 201 ? 4.107 -7.224 -20.309 1.00 94.06 201 THR A C 1
ATOM 1609 O O . THR A 1 201 ? 4.744 -6.908 -21.314 1.00 94.06 201 THR A O 1
ATOM 1612 N N . ALA A 1 202 ? 3.798 -6.332 -19.360 1.00 92.50 202 ALA A N 1
ATOM 1613 C CA . ALA A 1 202 ? 4.273 -4.949 -19.376 1.00 92.50 202 ALA A CA 1
ATOM 1614 C C . ALA A 1 202 ? 5.802 -4.879 -19.241 1.00 92.50 202 ALA A C 1
ATOM 1616 O O . ALA A 1 202 ? 6.463 -4.166 -19.994 1.00 92.50 202 ALA A O 1
ATOM 1617 N N . LEU A 1 203 ? 6.359 -5.658 -18.313 1.00 94.75 203 LEU A N 1
ATOM 1618 C CA . LEU A 1 203 ? 7.786 -5.720 -18.023 1.00 94.75 203 LEU A CA 1
ATOM 1619 C C . LEU A 1 203 ? 8.608 -6.285 -19.194 1.00 94.75 203 LEU A C 1
ATOM 1621 O O . LEU A 1 203 ? 9.661 -5.743 -19.524 1.00 94.75 203 LEU A O 1
ATOM 1625 N N . GLU A 1 204 ? 8.125 -7.328 -19.871 1.00 94.19 204 GLU A N 1
ATOM 1626 C CA . GLU A 1 204 ? 8.765 -7.887 -21.075 1.00 94.19 204 GLU A CA 1
ATOM 1627 C C . GLU A 1 204 ? 8.859 -6.860 -22.212 1.00 94.19 204 GLU A C 1
ATOM 1629 O O . GLU A 1 204 ? 9.785 -6.896 -23.025 1.00 94.19 204 GLU A O 1
ATOM 1634 N N . ARG A 1 205 ? 7.925 -5.905 -22.227 1.00 90.81 205 ARG A N 1
ATOM 1635 C CA . ARG A 1 205 ? 7.856 -4.779 -23.163 1.00 90.81 205 ARG A CA 1
ATOM 1636 C C . ARG A 1 205 ? 8.403 -3.484 -22.571 1.00 90.81 205 ARG A C 1
ATOM 1638 O O . ARG A 1 205 ? 8.154 -2.417 -23.117 1.00 90.81 205 ARG A O 1
ATOM 1645 N N . ALA A 1 206 ? 9.176 -3.532 -21.482 1.00 87.94 206 ALA A N 1
ATOM 1646 C CA . ALA A 1 206 ? 9.656 -2.320 -20.811 1.00 87.94 206 ALA A CA 1
ATOM 1647 C C . ALA A 1 206 ? 10.502 -1.406 -21.719 1.00 87.94 206 ALA A C 1
ATOM 1649 O O . ALA A 1 206 ? 10.591 -0.204 -21.472 1.00 87.94 206 ALA A O 1
ATOM 1650 N N . LYS A 1 207 ? 11.113 -1.964 -22.771 1.00 84.94 207 LYS A N 1
ATOM 1651 C CA . LYS A 1 207 ? 11.881 -1.212 -23.776 1.00 84.94 207 LYS A CA 1
ATOM 1652 C C . LYS A 1 207 ? 11.013 -0.543 -24.847 1.00 84.94 207 LYS A C 1
ATOM 1654 O O . LYS A 1 207 ? 11.533 0.283 -25.588 1.00 84.94 207 LYS A O 1
ATOM 1659 N N . ASP A 1 208 ? 9.732 -0.886 -24.929 1.00 85.38 208 ASP A N 1
ATOM 1660 C CA . ASP A 1 208 ? 8.784 -0.244 -25.832 1.00 85.38 208 ASP A CA 1
ATOM 1661 C C . ASP A 1 208 ? 8.300 1.049 -25.172 1.00 85.38 208 ASP A C 1
ATOM 1663 O O . ASP A 1 208 ? 7.945 1.029 -23.997 1.00 85.38 208 ASP A O 1
ATOM 1667 N N . ASP A 1 209 ? 8.210 2.166 -25.897 1.00 71.31 209 ASP A N 1
ATOM 1668 C CA . ASP A 1 209 ? 7.782 3.475 -25.358 1.00 71.31 209 ASP A CA 1
ATOM 1669 C C . ASP A 1 209 ? 6.278 3.556 -25.005 1.00 71.31 209 ASP A C 1
ATOM 1671 O O . ASP A 1 209 ? 5.720 4.631 -24.805 1.00 71.31 209 ASP A O 1
ATOM 1675 N N . SER A 1 210 ? 5.583 2.422 -24.888 1.00 74.69 210 SER A N 1
ATOM 1676 C CA . SER A 1 210 ? 4.122 2.364 -24.746 1.00 74.69 210 SER A CA 1
ATOM 1677 C C . SER A 1 210 ? 3.577 2.719 -23.357 1.00 74.69 210 SER A C 1
ATOM 1679 O O . SER A 1 210 ? 2.361 2.783 -23.188 1.00 74.69 210 SER A O 1
ATOM 1681 N N . VAL A 1 211 ? 4.441 2.897 -22.352 1.00 81.44 211 VAL A N 1
ATOM 1682 C CA . VAL A 1 211 ? 4.053 3.217 -20.965 1.00 81.44 211 VAL A CA 1
ATOM 1683 C C . VAL A 1 211 ? 4.520 4.624 -20.589 1.00 81.44 211 VAL A C 1
ATOM 1685 O O . VAL A 1 211 ? 5.726 4.877 -20.533 1.00 81.44 211 VAL A O 1
ATOM 1688 N N . ASP A 1 212 ? 3.578 5.521 -20.285 1.00 88.44 212 ASP A N 1
ATOM 1689 C CA . ASP A 1 212 ? 3.855 6.854 -19.730 1.00 88.44 212 ASP A CA 1
ATOM 1690 C C . ASP A 1 212 ? 4.121 6.763 -18.219 1.00 88.44 212 ASP A C 1
ATOM 1692 O O . ASP A 1 212 ? 3.232 6.936 -17.384 1.00 88.44 212 ASP A O 1
ATOM 1696 N N . THR A 1 213 ? 5.367 6.472 -17.848 1.00 90.50 213 THR A N 1
ATOM 1697 C CA . THR A 1 213 ? 5.767 6.323 -16.439 1.00 90.50 213 THR A CA 1
ATOM 1698 C C . THR A 1 213 ? 5.676 7.637 -15.658 1.00 90.50 213 THR A C 1
ATOM 1700 O O . THR A 1 213 ? 5.425 7.618 -14.453 1.00 90.50 213 THR A O 1
ATOM 1703 N N . VAL A 1 214 ? 5.833 8.786 -16.323 1.00 91.44 214 VAL A N 1
ATOM 1704 C CA . VAL A 1 214 ? 5.773 10.111 -15.688 1.00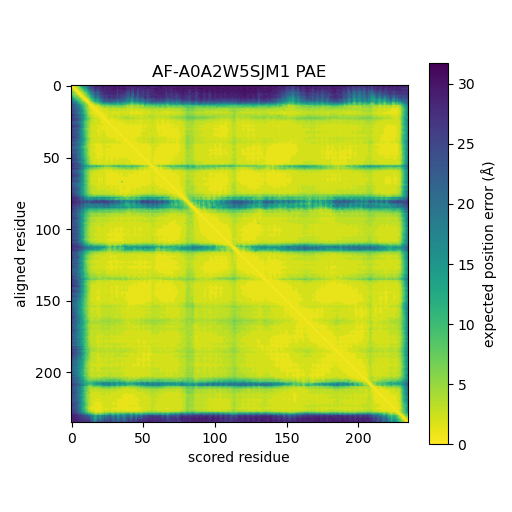 91.44 214 VAL A CA 1
ATOM 1705 C C . VAL A 1 214 ? 4.327 10.495 -15.382 1.00 91.44 214 VAL A C 1
ATOM 1707 O O . VAL A 1 214 ? 4.027 10.935 -14.269 1.00 91.44 214 VAL A O 1
ATOM 1710 N N . GLY A 1 215 ? 3.419 10.317 -16.344 1.00 93.12 215 GLY A N 1
ATOM 1711 C CA . GLY A 1 215 ? 1.986 10.523 -16.145 1.00 93.12 215 GLY A CA 1
ATOM 1712 C C . GLY A 1 215 ? 1.414 9.588 -15.088 1.00 93.12 215 GLY A C 1
ATOM 1713 O O . GLY A 1 215 ? 0.722 10.055 -14.181 1.00 93.12 215 GLY A O 1
ATOM 1714 N N . ARG A 1 216 ? 1.787 8.302 -15.128 1.00 93.44 216 ARG A N 1
ATOM 1715 C CA . ARG A 1 216 ? 1.374 7.324 -14.112 1.00 93.44 216 ARG A CA 1
ATOM 1716 C C . ARG A 1 216 ? 1.880 7.668 -12.722 1.00 93.44 216 ARG A C 1
ATOM 1718 O O . ARG A 1 216 ? 1.082 7.647 -11.792 1.00 93.44 216 ARG A O 1
ATOM 1725 N N . ARG A 1 217 ? 3.144 8.083 -12.579 1.00 95.19 217 ARG A N 1
ATOM 1726 C CA . ARG A 1 217 ? 3.668 8.568 -11.293 1.00 95.19 217 ARG A CA 1
ATOM 1727 C C . ARG A 1 217 ? 2.845 9.736 -10.748 1.00 95.19 217 ARG A C 1
ATOM 1729 O O . ARG A 1 217 ? 2.524 9.716 -9.567 1.00 95.19 217 ARG A O 1
ATOM 1736 N N . ARG A 1 218 ? 2.495 10.728 -11.582 1.00 95.44 218 ARG A N 1
ATOM 1737 C CA . ARG A 1 218 ? 1.660 11.866 -11.149 1.00 95.44 218 ARG A CA 1
ATOM 1738 C C . ARG A 1 218 ? 0.283 11.410 -10.671 1.00 95.44 218 ARG A C 1
ATOM 1740 O O . ARG A 1 218 ? -0.118 11.784 -9.577 1.00 95.44 218 ARG A O 1
ATOM 1747 N N . GLN A 1 219 ? -0.410 10.589 -11.460 1.00 94.94 219 GLN A N 1
ATOM 1748 C CA . GLN A 1 219 ? -1.732 10.064 -11.095 1.00 94.94 219 GLN A CA 1
ATOM 1749 C C . GLN A 1 219 ? -1.676 9.222 -9.811 1.00 94.94 219 GLN A C 1
ATOM 1751 O O . GLN A 1 219 ? -2.515 9.389 -8.935 1.00 94.94 219 GLN A O 1
ATOM 1756 N N . ALA A 1 220 ? -0.674 8.346 -9.683 1.00 96.31 220 ALA A N 1
ATOM 1757 C CA . ALA A 1 220 ? -0.507 7.461 -8.532 1.00 96.31 220 ALA A CA 1
ATOM 1758 C C . ALA A 1 220 ? -0.160 8.200 -7.229 1.00 96.31 220 ALA A C 1
ATOM 1760 O O . ALA A 1 220 ? -0.309 7.617 -6.156 1.00 96.31 220 ALA A O 1
ATOM 1761 N N . SER A 1 221 ? 0.294 9.456 -7.319 1.00 97.12 221 SER A N 1
ATOM 1762 C CA . SER A 1 221 ? 0.605 10.317 -6.173 1.00 97.12 221 SER A CA 1
ATOM 1763 C C . SER A 1 221 ? -0.457 11.362 -5.845 1.00 97.12 221 SER A C 1
ATOM 1765 O O . SER A 1 221 ? -0.348 12.011 -4.812 1.00 97.12 221 SER A O 1
ATOM 1767 N N . ASP A 1 222 ? -1.439 11.575 -6.724 1.00 97.38 222 ASP A N 1
ATOM 1768 C CA . ASP A 1 222 ? -2.418 12.654 -6.591 1.00 97.38 222 ASP A CA 1
ATOM 1769 C C . ASP A 1 222 ? -3.644 12.166 -5.816 1.00 97.38 222 ASP A C 1
ATOM 1771 O O . ASP A 1 222 ? -4.524 11.479 -6.347 1.00 97.38 222 ASP A O 1
ATOM 1775 N N . ARG A 1 223 ? -3.726 12.545 -4.539 1.00 97.38 223 ARG A N 1
ATOM 1776 C CA . ARG A 1 223 ? -4.861 12.186 -3.689 1.00 97.38 223 ARG A CA 1
ATOM 1777 C C . ARG A 1 223 ? -6.190 12.690 -4.246 1.00 97.38 223 ARG A C 1
ATOM 1779 O O . ARG A 1 223 ? -7.198 11.984 -4.144 1.00 97.38 223 ARG A O 1
ATOM 1786 N N . ALA A 1 224 ? -6.223 13.909 -4.783 1.00 96.62 224 ALA A N 1
ATOM 1787 C CA . ALA A 1 224 ? -7.454 14.515 -5.267 1.00 96.62 224 ALA A CA 1
ATOM 1788 C C . ALA A 1 224 ? -7.991 13.767 -6.487 1.00 96.62 224 ALA A C 1
ATOM 1790 O O . ALA A 1 224 ? -9.192 13.508 -6.542 1.00 96.62 224 ALA A O 1
ATOM 1791 N N . HIS A 1 225 ? -7.111 13.345 -7.394 1.00 96.25 225 HIS A N 1
ATOM 1792 C CA . HIS A 1 225 ? -7.448 12.456 -8.505 1.00 96.25 225 HIS A CA 1
ATOM 1793 C C . HIS A 1 225 ? -7.936 11.089 -8.009 1.00 96.25 225 HIS A C 1
ATOM 1795 O O . HIS A 1 225 ? -9.021 10.642 -8.377 1.00 96.25 225 HIS A O 1
ATOM 1801 N N . LEU A 1 226 ? -7.187 10.432 -7.117 1.00 96.94 226 LEU A N 1
ATOM 1802 C CA . LEU A 1 226 ? -7.476 9.062 -6.663 1.00 96.94 226 LEU A CA 1
ATOM 1803 C C . LEU A 1 226 ? -8.785 8.943 -5.863 1.00 96.94 226 LEU A C 1
ATOM 1805 O O . LEU A 1 226 ? -9.499 7.943 -5.987 1.00 96.94 226 LEU A O 1
ATOM 1809 N N . LEU A 1 227 ? -9.127 9.965 -5.072 1.00 96.56 227 LEU A N 1
ATOM 1810 C CA . LEU A 1 227 ? -10.370 10.032 -4.289 1.00 96.56 227 LEU A CA 1
ATOM 1811 C C . LEU A 1 227 ? -11.489 10.820 -5.000 1.00 96.56 227 LEU A C 1
ATOM 1813 O O . LEU A 1 227 ? -12.641 10.829 -4.549 1.00 96.56 227 LEU A O 1
ATOM 1817 N N . GLY A 1 228 ? -11.173 11.462 -6.127 1.00 94.25 228 GLY A N 1
ATOM 1818 C CA . GLY A 1 228 ? -12.085 12.309 -6.894 1.00 94.25 228 GLY A CA 1
ATOM 1819 C C . GLY A 1 228 ? -12.531 13.540 -6.107 1.00 94.25 228 GLY A C 1
ATOM 1820 O O . GLY A 1 228 ? -13.698 13.910 -6.155 1.00 94.25 228 GLY A O 1
ATOM 1821 N N . THR A 1 229 ? -11.657 14.128 -5.292 1.00 89.12 229 THR A N 1
ATOM 1822 C CA . THR A 1 229 ? -11.965 15.354 -4.537 1.00 89.12 229 THR A CA 1
ATOM 1823 C C . THR A 1 229 ? -11.559 16.624 -5.290 1.00 89.12 229 THR A C 1
ATOM 1825 O O . THR A 1 229 ? -11.725 17.720 -4.758 1.00 89.12 229 THR A O 1
ATOM 1828 N N . GLY A 1 230 ? -11.028 16.495 -6.511 1.00 71.56 230 GLY A N 1
ATOM 1829 C CA . GLY A 1 230 ? -10.742 17.615 -7.403 1.00 71.56 230 GLY A CA 1
ATOM 1830 C C . GLY A 1 230 ? -12.028 18.186 -8.006 1.00 71.56 230 GLY A C 1
ATOM 1831 O O . GLY A 1 230 ? -12.696 17.533 -8.789 1.00 71.56 230 GLY A O 1
ATOM 1832 N N . ASN A 1 231 ? -12.373 19.420 -7.632 1.00 47.59 231 ASN A N 1
ATOM 1833 C CA . ASN A 1 231 ? -13.497 20.219 -8.140 1.00 47.59 231 ASN A CA 1
ATOM 1834 C C . ASN A 1 231 ? -14.903 19.589 -8.040 1.00 47.59 231 ASN A C 1
ATOM 1836 O O . ASN A 1 231 ? -15.509 19.184 -9.030 1.00 47.59 231 ASN A O 1
ATOM 1840 N N . ALA A 1 232 ? -15.533 19.754 -6.871 1.00 43.06 232 ALA A N 1
ATOM 1841 C CA . ALA A 1 232 ? -16.901 20.265 -6.901 1.00 43.06 232 ALA A CA 1
ATOM 1842 C C . ALA A 1 232 ? -16.811 21.680 -7.489 1.00 43.06 232 ALA A C 1
ATOM 1844 O O . ALA A 1 232 ? -16.323 22.594 -6.826 1.00 43.06 232 ALA A O 1
ATOM 1845 N N . THR A 1 233 ? -17.186 21.857 -8.755 1.00 37.91 233 THR A N 1
ATOM 1846 C CA . THR A 1 233 ? -17.409 23.194 -9.309 1.00 37.91 233 THR A CA 1
ATOM 1847 C C . THR A 1 233 ? -18.307 23.953 -8.342 1.00 37.91 233 THR A C 1
ATOM 1849 O O . THR A 1 233 ? -19.436 23.526 -8.097 1.00 37.91 233 THR A O 1
ATOM 1852 N N . ALA A 1 234 ? -17.783 25.039 -7.774 1.00 35.62 234 ALA A N 1
ATOM 1853 C CA . ALA A 1 234 ? -18.594 26.058 -7.135 1.00 35.62 234 ALA A CA 1
ATOM 1854 C C . ALA A 1 234 ? -19.686 26.468 -8.134 1.00 35.62 234 ALA A C 1
ATOM 1856 O O . ALA A 1 234 ? -19.373 26.964 -9.219 1.00 35.62 234 ALA A O 1
ATOM 1857 N N . VAL A 1 235 ? -20.937 26.161 -7.790 1.00 36.31 235 VAL A N 1
ATOM 1858 C CA . VAL A 1 235 ? -22.141 26.690 -8.442 1.00 36.31 235 VAL A CA 1
ATOM 1859 C C . VAL A 1 235 ? -22.583 27.911 -7.659 1.00 36.31 235 VAL A C 1
ATOM 1861 O O . VAL A 1 235 ? -22.602 27.809 -6.410 1.00 36.31 235 VAL A O 1
#

Radius of gyration: 18.18 Å; Cα contacts (8 Å, |Δi|>4): 312; chains: 1; bounding box: 44×46×66 Å

Sequence (235 aa):
MENARSPIVSPSWDVPEGRYRDSQMTPLELAASAWLDGFYQLEHVLAAREWAIRLARAPSLELRFAALVHDAERFFPGGPSGTPQNGFDDPDYLFVHSTRSADIVDAWLAENDDTTSAAFRKRVRALILRHEIGGNREEDILQAADSLSFLSTFDWLVVSWVRDGHYTIAGAGEKLDWMLNRIRVPEARELALPFYVRIVTALERAKDDSVDTVGRRRQASDRAHLLGTGNATAV

Solvent-accessible surface area (backbone atoms only — not comparable to full-atom values): 12942 Å² total; per-residue (Å²): 139,80,86,77,76,74,80,79,73,76,77,76,84,73,77,61,73,26,72,68,53,56,94,81,60,47,73,67,52,52,50,51,49,61,74,41,49,66,25,66,56,40,48,34,22,54,39,9,21,53,38,28,41,67,72,56,73,71,53,53,72,43,56,39,48,25,32,51,40,40,65,51,33,80,70,45,91,87,52,88,83,74,80,58,92,77,41,94,79,33,64,68,58,53,49,51,48,19,48,49,8,28,49,54,50,50,53,50,45,71,75,73,37,93,81,64,48,73,66,50,54,53,49,24,33,54,38,18,58,20,31,91,75,29,86,49,76,67,21,23,39,38,23,29,11,47,31,41,16,47,42,66,63,37,41,51,56,54,18,42,36,37,67,74,64,78,33,50,64,68,61,47,44,53,48,56,51,48,42,57,67,67,37,72,40,69,72,56,40,63,67,32,48,68,30,44,54,51,29,50,56,43,36,79,42,37,86,49,87,85,66,64,46,67,62,48,40,52,54,28,13,33,50,40,47,36,44,48,67,63,71,80,74,87,125

Nearest PDB structures (foldseek):
  6vfi-assembly1_A  TM=2.016E-01  e=3.312E+00  synthetic construct
  7vg4-assembly3_E  TM=1.566E-01  e=1.908E+00  Methylorubrum extorquens AM1
  8p2m-assembly1_I  TM=1.776E-01  e=6.602E+00  Caenorhabditis elegans

Organism: Ancylobacter novellus (NCBI:txid921)